Protein AF-A0A1Y4A929-F1 (afdb_monomer)

Secondary structure (DSSP, 8-state):
-PPP-PPP-SSS-EEEE--EEEEEE-TTT--EEETT-SS-SSS---SPPEEEEEE-HHHHHHHHHHHHHHHHHHHTT-SSEEEEEEE-SSS-EEEEEEESS-TTTS---HHHHHHHHSS-HHHHHHHHHHHHHHHHHHHHHHHHHHTPEEEEEEEE-TTS-EEEEE--HHHHHHHTT-

Foldseek 3Di:
DAAFQDDDDDLAFKWWDFQKDKWWADPPPRDTGHNPDQDDPPDPDPDGTHIDIDGPPVLVVVLQVVVVVVQVVVQVPDQFKGWHWDATPVGIIITDIDGNHPVPVDVDQQVNCCVRPVGGPVVVVVSVVVRSVVVNVVVVVSCVVSVIFGWAFQDADPVRGTDIDGDDPVSVVSRVVD

Mean predicted aligned error: 7.07 Å

pLDDT: mean 87.34, std 9.46, range [37.59, 95.94]

Solvent-accessible surface area (backbone atoms only — not comparable to full-atom values): 10385 Å² total; per-residue (Å²): 133,82,66,48,56,67,78,86,50,96,87,44,81,38,33,38,33,76,47,68,43,73,21,22,29,28,83,89,78,63,50,76,42,60,57,84,58,72,58,52,90,89,48,98,56,89,62,70,54,42,85,44,70,47,74,43,61,66,63,46,49,56,53,48,54,56,48,50,57,58,33,55,65,53,38,73,77,46,88,38,47,41,65,47,80,41,75,28,80,76,52,37,41,28,62,38,73,47,69,79,53,51,73,90,81,42,88,71,48,50,67,54,25,38,70,79,67,74,33,49,41,78,54,49,57,52,48,52,57,52,48,48,57,51,47,51,53,50,52,55,49,50,26,68,74,74,64,34,44,49,42,35,61,52,42,79,46,97,86,73,50,41,40,70,41,68,62,41,82,66,46,50,55,45,33,75,75,94

Radius of gyration: 21.56 Å; Cα contacts (8 Å, |Δi|>4): 265; chains: 1; bounding box: 50×38×62 Å

Structure (mmCIF, N/CA/C/O backbone):
data_AF-A0A1Y4A929-F1
#
_entry.id   AF-A0A1Y4A929-F1
#
loop_
_atom_site.group_PDB
_atom_site.id
_atom_site.type_symbol
_atom_site.label_atom_id
_atom_site.label_alt_id
_atom_site.label_comp_id
_atom_site.label_asym_id
_atom_site.label_entity_id
_atom_site.label_seq_id
_atom_site.pdbx_PDB_ins_code
_atom_site.Cartn_x
_atom_site.Cartn_y
_atom_site.Cartn_z
_atom_site.occupancy
_atom_site.B_iso_or_equiv
_atom_site.auth_seq_id
_atom_site.auth_comp_id
_atom_site.auth_asym_id
_atom_site.auth_atom_id
_atom_site.pdbx_PDB_model_num
ATOM 1 N N . MET A 1 1 ? -21.061 -4.509 6.539 1.00 37.59 1 MET A N 1
ATOM 2 C CA . MET A 1 1 ? -19.846 -3.753 6.183 1.00 37.59 1 MET A CA 1
ATOM 3 C C . MET A 1 1 ? -19.435 -4.194 4.788 1.00 37.59 1 MET A C 1
ATOM 5 O O . MET A 1 1 ? -19.159 -5.378 4.622 1.00 37.59 1 MET A O 1
ATOM 9 N N . SER A 1 2 ? -19.533 -3.312 3.786 1.00 43.06 2 SER A N 1
ATOM 10 C CA . SER A 1 2 ? -18.986 -3.586 2.446 1.00 43.06 2 SER A CA 1
ATOM 11 C C . SER A 1 2 ? -17.472 -3.708 2.558 1.00 43.06 2 SER A C 1
ATOM 13 O O . SER A 1 2 ? -16.853 -2.922 3.271 1.00 43.06 2 SER A O 1
ATOM 15 N N . ALA A 1 3 ? -16.890 -4.715 1.912 1.00 47.91 3 ALA A N 1
ATOM 16 C CA . ALA A 1 3 ? -15.451 -4.922 1.948 1.00 47.91 3 ALA A CA 1
ATOM 17 C C . ALA A 1 3 ? -14.742 -3.756 1.229 1.00 47.91 3 ALA A C 1
ATOM 19 O O . ALA A 1 3 ? -15.185 -3.360 0.147 1.00 47.91 3 ALA A O 1
ATOM 20 N N . PRO A 1 4 ? -13.670 -3.186 1.801 1.00 55.81 4 PRO A N 1
ATOM 21 C CA . PRO A 1 4 ? -12.876 -2.179 1.112 1.00 55.81 4 PRO A CA 1
ATOM 22 C C . PRO A 1 4 ? -12.287 -2.781 -0.173 1.00 55.81 4 PRO A C 1
ATOM 24 O O . PRO A 1 4 ? -11.542 -3.760 -0.138 1.00 55.81 4 PRO A O 1
ATOM 27 N N . ASN A 1 5 ? -12.640 -2.203 -1.325 1.00 68.12 5 ASN A N 1
ATOM 28 C CA . ASN A 1 5 ? -12.116 -2.616 -2.629 1.00 68.12 5 ASN A CA 1
ATOM 29 C C . ASN A 1 5 ? -10.725 -1.999 -2.843 1.00 68.12 5 ASN A C 1
ATOM 31 O O . ASN A 1 5 ? -10.571 -1.010 -3.560 1.00 68.12 5 ASN A O 1
ATOM 35 N N . PHE A 1 6 ? -9.715 -2.566 -2.186 1.00 82.81 6 PHE A N 1
ATOM 36 C CA . PHE A 1 6 ? -8.309 -2.259 -2.448 1.00 82.81 6 PHE A CA 1
ATOM 37 C C . PHE A 1 6 ? -7.868 -2.793 -3.818 1.00 82.81 6 PHE A C 1
ATOM 39 O O . PHE A 1 6 ? -8.436 -3.751 -4.354 1.00 82.81 6 PHE A O 1
ATOM 46 N N . ARG A 1 7 ? -6.828 -2.190 -4.397 1.00 84.50 7 ARG A N 1
ATOM 47 C CA . ARG A 1 7 ? -6.276 -2.607 -5.692 1.00 84.50 7 ARG A CA 1
ATOM 48 C C . ARG A 1 7 ? -5.200 -3.665 -5.502 1.00 84.50 7 ARG A C 1
ATOM 50 O O . ARG A 1 7 ? -4.223 -3.454 -4.789 1.00 84.50 7 ARG A O 1
ATOM 57 N N . ILE A 1 8 ? -5.347 -4.797 -6.180 1.00 85.56 8 ILE A N 1
ATOM 58 C CA . ILE A 1 8 ? -4.309 -5.832 -6.205 1.00 85.56 8 ILE A CA 1
ATOM 59 C C . ILE A 1 8 ? -3.215 -5.406 -7.181 1.00 85.56 8 ILE A C 1
ATOM 61 O O . ILE A 1 8 ? -3.502 -4.970 -8.294 1.00 85.56 8 ILE A O 1
ATOM 65 N N . MET A 1 9 ? -1.963 -5.562 -6.763 1.00 89.69 9 MET A N 1
ATOM 66 C CA . MET A 1 9 ? -0.781 -5.254 -7.561 1.00 89.69 9 MET A CA 1
ATOM 67 C C . MET A 1 9 ? -0.055 -6.558 -7.897 1.00 89.69 9 MET A C 1
ATOM 69 O O . MET A 1 9 ? 0.099 -7.419 -7.036 1.00 89.69 9 MET A O 1
ATOM 73 N N . ARG A 1 10 ? 0.375 -6.725 -9.154 1.00 84.69 10 ARG A N 1
ATOM 74 C CA . ARG A 1 10 ? 0.975 -7.982 -9.644 1.00 84.69 10 ARG A CA 1
ATOM 75 C C . ARG A 1 10 ? 2.276 -8.335 -8.918 1.00 84.69 10 ARG A C 1
ATOM 77 O O . ARG A 1 10 ? 2.451 -9.470 -8.490 1.00 84.69 10 ARG A O 1
ATOM 84 N N . ASP A 1 11 ? 3.167 -7.355 -8.793 1.00 90.06 11 ASP A N 1
ATOM 85 C CA . ASP A 1 11 ? 4.555 -7.551 -8.351 1.00 90.06 11 ASP A CA 1
ATOM 86 C C . ASP A 1 11 ? 4.805 -7.063 -6.906 1.00 90.06 11 ASP A C 1
ATOM 88 O O . ASP A 1 11 ? 5.926 -7.163 -6.390 1.00 90.06 11 ASP A O 1
ATOM 92 N N . PHE A 1 12 ? 3.757 -6.553 -6.243 1.00 93.94 12 PHE A N 1
ATOM 93 C CA . PHE A 1 12 ? 3.839 -5.862 -4.955 1.00 93.94 12 PHE A CA 1
ATOM 94 C C . PHE A 1 12 ? 2.802 -6.389 -3.951 1.00 93.94 12 PHE A C 1
ATOM 96 O O . PHE A 1 12 ? 1.650 -6.622 -4.322 1.00 93.94 12 PHE A O 1
ATOM 103 N N . PRO A 1 13 ? 3.175 -6.559 -2.670 1.00 92.50 13 PRO A N 1
ATOM 104 C CA . PRO A 1 13 ? 2.239 -6.909 -1.610 1.00 92.50 13 PRO A CA 1
ATOM 105 C C . PRO A 1 13 ? 1.243 -5.772 -1.374 1.00 92.50 13 PRO A C 1
ATOM 107 O O . PRO A 1 13 ? 1.576 -4.591 -1.488 1.00 92.50 13 PRO A O 1
ATOM 110 N N . LEU A 1 14 ? 0.021 -6.139 -1.000 1.00 92.56 14 LEU A N 1
ATOM 111 C CA . LEU A 1 14 ? -1.024 -5.187 -0.657 1.00 92.56 14 LEU A CA 1
ATOM 112 C C . LEU A 1 14 ? -0.904 -4.841 0.827 1.00 92.56 14 LEU A C 1
ATOM 114 O O . LEU A 1 14 ? -1.090 -5.709 1.677 1.00 92.56 14 LEU A O 1
ATOM 118 N N . PHE A 1 15 ? -0.608 -3.580 1.125 1.00 94.31 15 PHE A N 1
ATOM 119 C CA . PHE A 1 15 ? -0.612 -3.046 2.483 1.00 94.31 15 PHE A CA 1
ATOM 120 C C . PHE A 1 15 ? -1.711 -2.003 2.624 1.00 94.31 15 PHE A C 1
ATOM 122 O O . PHE A 1 15 ? -1.753 -1.056 1.835 1.00 94.31 15 PHE A O 1
ATOM 129 N N . ALA A 1 16 ? -2.564 -2.155 3.632 1.00 92.00 16 ALA A N 1
ATOM 130 C CA . ALA A 1 16 ? -3.617 -1.196 3.937 1.00 92.00 16 ALA A CA 1
ATOM 131 C C . ALA A 1 16 ? -3.734 -0.950 5.445 1.00 92.00 16 ALA A C 1
ATOM 133 O O . ALA A 1 16 ? -3.428 -1.830 6.247 1.00 92.00 16 ALA A O 1
ATOM 134 N N . LYS A 1 17 ? -4.170 0.252 5.822 1.00 90.69 17 LYS A N 1
ATOM 135 C CA . LYS A 1 17 ? -4.474 0.631 7.205 1.00 90.69 17 LYS A CA 1
ATOM 136 C C . LYS A 1 17 ? -5.889 1.192 7.275 1.00 90.69 17 LYS A C 1
ATOM 138 O O . LYS A 1 17 ? -6.260 2.029 6.453 1.00 90.69 17 LYS A O 1
ATOM 143 N N . GLU A 1 18 ? -6.664 0.744 8.255 1.00 88.62 18 GLU A N 1
ATOM 144 C CA . GLU A 1 18 ? -7.938 1.365 8.619 1.00 88.62 18 GLU A CA 1
ATOM 145 C C . GLU A 1 18 ? -7.722 2.362 9.764 1.00 88.62 18 GLU A C 1
ATOM 147 O O . GLU A 1 18 ? -6.877 2.145 10.630 1.00 88.62 18 GLU A O 1
ATOM 152 N N . PHE A 1 19 ? -8.486 3.454 9.756 1.00 86.75 19 PHE A N 1
ATOM 153 C CA . PHE A 1 19 ? -8.431 4.522 10.765 1.00 86.75 19 PHE A CA 1
ATOM 154 C C . PHE A 1 19 ? -9.752 4.605 11.543 1.00 86.75 19 PHE A C 1
ATOM 156 O O . PHE A 1 19 ? -10.222 5.681 11.894 1.00 86.75 19 PHE A O 1
ATOM 163 N N . TYR A 1 20 ? -10.407 3.460 11.747 1.00 86.31 20 TYR A N 1
ATOM 164 C CA . TYR A 1 20 ? -11.566 3.388 12.628 1.00 86.31 20 TYR A CA 1
ATOM 165 C C . TYR A 1 20 ? -11.109 3.202 14.065 1.00 86.31 20 TYR A C 1
ATOM 167 O O . TYR A 1 20 ? -10.332 2.293 14.360 1.00 86.31 20 TYR A O 1
ATOM 175 N N . VAL A 1 21 ? -11.641 4.037 14.949 1.00 86.25 21 VAL A N 1
ATOM 176 C CA . VAL A 1 21 ? -11.369 3.982 16.382 1.00 86.25 21 VAL A CA 1
ATOM 177 C C . VAL A 1 21 ? -12.637 3.534 17.101 1.00 86.25 21 VAL A C 1
ATOM 179 O O . VAL A 1 21 ? -13.750 3.946 16.754 1.00 86.25 21 VAL A O 1
ATOM 182 N N . GLU A 1 22 ? -12.469 2.638 18.073 1.00 89.56 22 GLU A N 1
ATOM 183 C CA . GLU A 1 22 ? -13.545 2.239 18.977 1.00 89.56 22 GLU A CA 1
ATOM 184 C C . GLU A 1 22 ? -13.948 3.435 19.837 1.00 89.56 22 GLU A C 1
ATOM 186 O O . GLU A 1 22 ? -13.108 4.100 20.443 1.00 89.56 22 GLU A O 1
ATOM 191 N N . ALA A 1 23 ? -15.246 3.694 19.902 1.00 90.19 23 ALA A N 1
ATOM 192 C CA . ALA A 1 23 ? -15.797 4.834 20.603 1.00 90.19 23 ALA A CA 1
ATOM 193 C C . ALA A 1 23 ? -17.156 4.491 21.195 1.00 90.19 23 ALA A C 1
ATOM 195 O O . ALA A 1 23 ? -17.687 3.391 21.038 1.00 90.19 23 ALA A O 1
ATOM 196 N N . LYS A 1 24 ? -17.726 5.462 21.890 1.00 90.75 24 LYS A N 1
ATOM 197 C CA . LYS A 1 24 ? -19.054 5.366 22.465 1.00 90.75 24 LYS A CA 1
ATOM 198 C C . LYS A 1 24 ? -19.890 6.565 22.075 1.00 90.75 24 LYS A C 1
ATOM 200 O O . LYS A 1 24 ? -19.423 7.700 22.122 1.00 90.75 24 LYS A O 1
ATOM 205 N N . GLN A 1 25 ? -21.139 6.322 21.707 1.00 91.06 25 GLN A N 1
ATOM 206 C CA . GLN A 1 25 ? -22.096 7.352 21.342 1.00 91.06 25 GLN A CA 1
ATOM 207 C C . GLN A 1 25 ? -23.152 7.507 22.432 1.00 91.06 25 GLN A C 1
ATOM 209 O O . GLN A 1 25 ? -23.740 6.537 22.906 1.00 91.06 25 GLN A O 1
ATOM 214 N N . CYS A 1 26 ? -23.429 8.748 22.825 1.00 91.56 26 CYS A N 1
ATOM 215 C CA . CYS A 1 26 ? -24.545 9.024 23.717 1.00 91.56 26 CYS A CA 1
ATOM 216 C C . CYS A 1 26 ? -25.877 8.957 22.948 1.00 91.56 26 CYS A C 1
ATOM 218 O O . CYS A 1 26 ? -26.056 9.746 22.017 1.00 91.56 26 CYS A O 1
ATOM 220 N N . PRO A 1 27 ? -26.845 8.122 23.364 1.00 90.12 27 PRO A N 1
ATOM 221 C CA . PRO A 1 27 ? -28.138 8.021 22.682 1.00 90.12 27 PRO A CA 1
ATOM 222 C C . PRO A 1 27 ? -28.986 9.299 22.802 1.00 90.12 27 PRO A C 1
ATOM 224 O O . PRO A 1 27 ? -29.760 9.624 21.903 1.00 90.12 27 PRO A O 1
ATOM 227 N N . ALA A 1 28 ? -28.819 10.067 23.884 1.00 90.19 28 ALA A N 1
ATOM 228 C CA . ALA A 1 28 ? -29.626 11.258 24.143 1.00 90.19 28 ALA A CA 1
ATOM 229 C C . ALA A 1 28 ? -29.175 12.501 23.359 1.00 90.19 28 ALA A C 1
ATOM 231 O O . ALA A 1 28 ? -30.012 13.252 22.859 1.00 90.19 28 ALA A O 1
ATOM 232 N N . CYS A 1 29 ? -27.864 12.754 23.275 1.00 90.88 29 CYS A N 1
ATOM 233 C CA . CYS A 1 29 ? -27.323 13.955 22.626 1.00 90.88 29 CYS A CA 1
ATOM 234 C C . CYS A 1 29 ? -26.508 13.669 21.357 1.00 90.88 29 CYS A C 1
ATOM 236 O O . CYS A 1 29 ? -26.127 14.606 20.661 1.00 90.88 29 CYS A O 1
ATOM 238 N N . GLY A 1 30 ? -26.235 12.398 21.050 1.00 87.69 30 GLY A N 1
ATOM 239 C CA . GLY A 1 30 ? -25.480 11.973 19.873 1.00 87.69 30 GLY A CA 1
ATOM 240 C C . GLY A 1 30 ? -23.965 12.178 19.960 1.00 87.69 30 GLY A C 1
ATOM 241 O O . GLY A 1 30 ? -23.280 11.878 18.985 1.00 87.69 30 GLY A O 1
ATOM 242 N N . ALA A 1 31 ? -23.436 12.677 21.085 1.00 88.75 31 ALA A N 1
ATOM 243 C CA . ALA A 1 31 ? -22.008 12.947 21.250 1.00 88.75 31 ALA A CA 1
ATOM 244 C C . ALA A 1 31 ? -21.174 11.657 21.207 1.00 88.75 31 ALA A C 1
ATOM 246 O O . ALA A 1 31 ? -21.485 10.705 21.925 1.00 88.75 31 ALA A O 1
ATOM 247 N N . ILE A 1 32 ? -20.112 11.667 20.396 1.00 88.06 32 ILE A N 1
ATOM 248 C CA . ILE A 1 32 ? -19.110 10.598 20.300 1.00 88.06 32 ILE A CA 1
ATOM 249 C C . ILE A 1 32 ? -18.008 10.877 21.322 1.00 88.06 32 ILE A C 1
ATOM 251 O O . ILE A 1 32 ? -17.567 12.017 21.467 1.00 88.06 32 ILE A O 1
ATOM 255 N N . GLN A 1 33 ? -17.625 9.848 22.068 1.00 88.75 33 GLN A N 1
ATOM 256 C CA . GLN A 1 33 ? -16.711 9.915 23.204 1.00 88.75 33 GLN A CA 1
ATOM 257 C C . GLN A 1 33 ? -15.785 8.704 23.203 1.00 88.75 33 GLN A C 1
ATOM 259 O O . GLN A 1 33 ? -16.059 7.705 22.533 1.00 88.75 33 GLN A O 1
ATOM 264 N N . ASP A 1 34 ? -14.720 8.781 23.995 1.00 85.06 34 ASP A N 1
ATOM 265 C CA . ASP A 1 34 ? -13.783 7.680 24.175 1.00 85.06 34 ASP A CA 1
ATOM 266 C C . ASP A 1 34 ? -14.496 6.396 24.624 1.00 85.06 34 ASP A C 1
ATOM 268 O O . ASP A 1 34 ? -15.408 6.414 25.457 1.00 85.06 34 ASP A O 1
ATOM 272 N N . ALA A 1 35 ? -14.050 5.248 24.108 1.00 86.25 35 ALA A N 1
ATOM 273 C CA . ALA A 1 35 ? -14.626 3.943 24.446 1.00 86.25 35 ALA A CA 1
ATOM 274 C C . ALA A 1 35 ? -14.544 3.612 25.951 1.00 86.25 35 ALA A C 1
ATOM 276 O O . ALA A 1 35 ? -15.309 2.788 26.466 1.00 86.25 35 ALA A O 1
ATOM 277 N N . GLN A 1 36 ? -13.631 4.256 26.683 1.00 86.00 36 GLN A N 1
ATOM 278 C CA . GLN A 1 36 ? -13.479 4.083 28.127 1.00 86.00 36 GLN A CA 1
ATOM 279 C C . GLN A 1 36 ? -14.534 4.848 28.937 1.00 86.00 36 GLN A C 1
ATOM 281 O O . GLN A 1 36 ? -14.689 4.566 30.126 1.00 86.00 36 GLN A O 1
ATOM 286 N N . ASN A 1 37 ? -15.289 5.762 28.323 1.00 84.44 37 ASN A N 1
ATOM 287 C CA . ASN A 1 37 ? -16.316 6.510 29.033 1.00 84.44 37 ASN A CA 1
ATOM 288 C C . ASN A 1 37 ? -17.495 5.599 29.402 1.00 84.44 37 ASN A C 1
ATOM 290 O O . ASN A 1 37 ? -17.976 4.782 28.613 1.00 84.44 37 ASN A O 1
ATOM 294 N N . GLU A 1 38 ? -17.963 5.721 30.642 1.00 84.06 38 GLU A N 1
ATOM 295 C CA . GLU A 1 38 ? -19.144 4.999 31.141 1.00 84.06 38 GLU A CA 1
ATOM 296 C C . GLU A 1 38 ? -20.406 5.868 31.099 1.00 84.06 38 GLU A C 1
ATOM 298 O O . GLU A 1 38 ? -21.521 5.353 31.129 1.00 84.06 38 GLU A O 1
ATOM 303 N N . ARG A 1 39 ? -20.239 7.194 31.050 1.00 84.44 39 ARG A N 1
ATOM 304 C CA . ARG A 1 39 ? -21.323 8.181 31.071 1.00 84.44 39 ARG A CA 1
ATOM 305 C C . ARG A 1 39 ? -21.027 9.316 30.112 1.00 84.44 39 ARG A C 1
ATOM 307 O O . ARG A 1 39 ? -19.869 9.603 29.831 1.00 84.44 39 ARG A O 1
ATOM 314 N N . CYS A 1 40 ? -22.083 9.973 29.648 1.00 87.69 40 CYS A N 1
ATOM 315 C CA . CYS A 1 40 ? -21.944 11.104 28.749 1.00 87.69 40 CYS A CA 1
ATOM 316 C C . CYS A 1 40 ? -21.347 12.323 29.466 1.00 87.69 40 CYS A C 1
ATOM 318 O O . CYS A 1 40 ? -21.919 12.807 30.437 1.00 87.69 40 CYS A O 1
ATOM 320 N N . GLU A 1 41 ? -20.242 12.862 28.950 1.00 88.38 41 GLU A N 1
ATOM 321 C CA . GLU A 1 41 ? -19.620 14.085 29.485 1.00 88.38 41 GLU A CA 1
ATOM 322 C C . GLU A 1 41 ? -20.338 15.382 29.072 1.00 88.38 41 GLU A C 1
ATOM 324 O O . GLU A 1 41 ? -20.146 16.431 29.685 1.00 88.38 41 GLU A O 1
ATOM 329 N N . PHE A 1 42 ? -21.177 15.326 28.034 1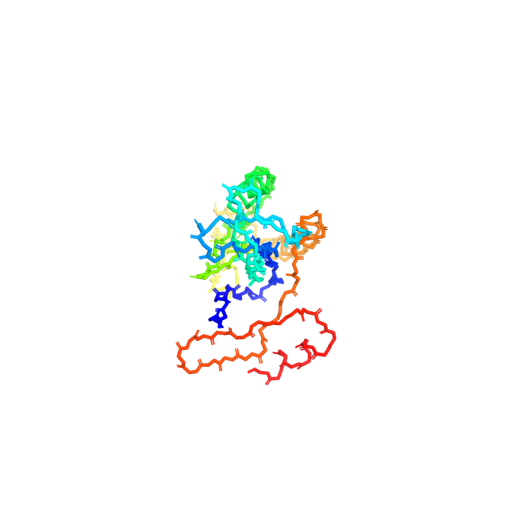.00 88.25 42 PHE A N 1
ATOM 330 C CA . PHE A 1 42 ? -21.812 16.505 27.433 1.00 88.25 42 PHE A CA 1
ATOM 331 C C . PHE A 1 42 ? -23.257 16.731 27.883 1.00 88.25 42 PHE A C 1
ATOM 333 O O . PHE A 1 42 ? -23.803 17.816 27.678 1.00 88.25 42 PHE A O 1
ATOM 340 N N . CYS A 1 43 ? -23.902 15.720 28.465 1.00 88.81 43 CYS A N 1
ATOM 341 C CA . CYS A 1 43 ? -25.256 15.846 28.989 1.00 88.81 43 CYS A CA 1
ATOM 342 C C . CYS A 1 43 ? -25.445 14.993 30.241 1.00 88.81 43 CYS A C 1
ATOM 344 O O . CYS A 1 43 ? -24.901 13.897 30.331 1.00 88.81 43 CYS A O 1
ATOM 346 N N . ASP A 1 44 ? -26.310 15.445 31.148 1.00 79.88 44 ASP A N 1
ATOM 347 C CA . ASP A 1 44 ? -26.631 14.768 32.416 1.00 79.88 44 ASP A CA 1
ATOM 348 C C . ASP A 1 44 ? -27.535 13.524 32.250 1.00 79.88 44 ASP A C 1
ATOM 350 O O . ASP A 1 44 ? -28.308 13.159 33.139 1.00 79.88 44 ASP A O 1
ATOM 354 N N . THR A 1 45 ? -27.479 12.870 31.091 1.00 80.00 45 THR A N 1
ATOM 355 C CA . THR A 1 45 ? -28.217 11.635 30.829 1.00 80.00 45 THR A CA 1
ATOM 356 C C . THR A 1 45 ? -27.598 10.476 31.613 1.00 80.00 45 THR A C 1
ATOM 358 O O . THR A 1 45 ? -26.387 10.275 31.604 1.00 80.00 45 THR A O 1
ATOM 361 N N . ASN A 1 46 ? -28.453 9.681 32.265 1.00 77.88 46 ASN A N 1
ATOM 362 C CA . ASN A 1 46 ? -28.075 8.450 32.976 1.00 77.88 46 ASN A CA 1
ATOM 363 C C . ASN A 1 46 ? -28.192 7.183 32.109 1.00 77.88 46 ASN A C 1
ATOM 365 O O . ASN A 1 46 ? -28.055 6.078 32.628 1.00 77.88 46 ASN A O 1
ATOM 369 N N . GLU A 1 47 ? -28.508 7.329 30.824 1.00 82.44 47 GLU A N 1
ATOM 370 C CA . GLU A 1 47 ? -28.512 6.217 29.874 1.00 82.44 47 GLU A CA 1
ATOM 371 C C . GLU A 1 47 ? -27.077 5.763 29.595 1.00 82.44 47 GLU A C 1
ATOM 373 O O . GLU A 1 47 ? -26.150 6.577 29.546 1.00 82.44 47 GLU A O 1
ATOM 378 N N . GLU A 1 48 ? -26.909 4.452 29.437 1.00 84.31 48 GLU A N 1
ATOM 379 C CA . GLU A 1 48 ? -25.628 3.856 29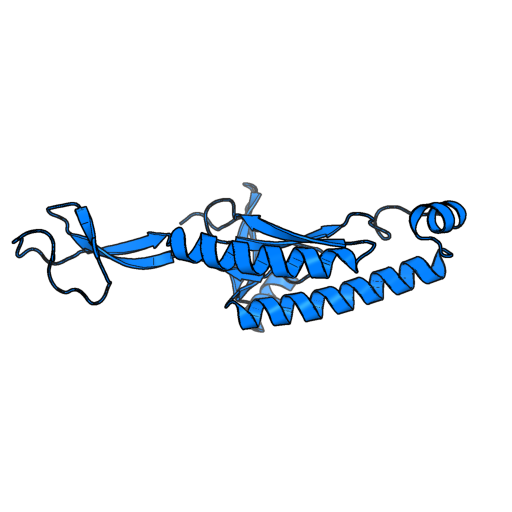.071 1.00 84.31 48 GLU A CA 1
ATOM 380 C C . GLU A 1 48 ? -25.241 4.286 27.652 1.00 84.31 48 GLU A C 1
ATOM 382 O O . GLU A 1 48 ? -26.094 4.447 26.776 1.00 84.31 48 GLU A O 1
ATOM 387 N N . LEU A 1 49 ? -23.945 4.511 27.440 1.00 88.62 49 LEU A N 1
ATOM 388 C CA . LEU A 1 49 ? -23.425 4.849 26.122 1.00 88.62 49 LEU A CA 1
ATOM 389 C C . LEU A 1 49 ? -23.452 3.619 25.208 1.00 88.62 49 LEU A C 1
ATOM 391 O O . LEU A 1 49 ? -23.162 2.507 25.646 1.00 88.62 49 LEU A O 1
ATOM 395 N N . GLU A 1 50 ? -23.755 3.835 23.933 1.00 89.38 50 GLU A N 1
ATOM 396 C CA . GLU A 1 50 ? -23.773 2.786 22.917 1.00 89.38 50 GLU A CA 1
ATOM 397 C C . GLU A 1 50 ? -22.384 2.632 22.295 1.00 89.38 50 GLU A C 1
ATOM 399 O O . GLU A 1 50 ? -21.771 3.624 21.902 1.00 89.38 50 GLU A O 1
ATOM 404 N N . ASP A 1 51 ? -21.885 1.400 22.178 1.00 90.25 51 ASP A N 1
ATOM 405 C CA . ASP A 1 51 ? -20.619 1.141 21.491 1.00 90.25 51 ASP A CA 1
ATOM 406 C C . ASP A 1 51 ? -20.748 1.482 20.001 1.00 90.25 51 ASP A C 1
ATOM 408 O O . ASP A 1 51 ? -21.667 1.036 19.306 1.00 90.25 51 ASP A O 1
ATOM 412 N N . CYS A 1 52 ? -19.801 2.261 19.491 1.00 87.50 52 CYS A N 1
ATOM 413 C CA . CYS A 1 52 ? -19.731 2.635 18.090 1.00 87.50 52 CYS A CA 1
ATOM 414 C C . CYS A 1 52 ? -18.279 2.655 17.598 1.00 87.50 52 CYS A C 1
ATOM 416 O O . CYS A 1 52 ? -17.324 2.425 18.340 1.00 87.50 52 CYS A O 1
ATOM 418 N N . CYS A 1 53 ? -18.105 2.917 16.310 1.00 83.56 53 CYS A N 1
ATOM 419 C CA . CYS A 1 53 ? -16.812 3.265 15.747 1.00 83.56 53 CYS A CA 1
ATOM 420 C C . CYS A 1 53 ? -16.965 4.528 14.906 1.00 83.56 53 CYS A C 1
ATOM 422 O O . CYS A 1 53 ? -17.993 4.732 14.253 1.00 83.56 53 CYS A O 1
ATOM 424 N N . TYR A 1 54 ? -15.943 5.375 14.918 1.00 83.62 54 TYR A N 1
ATOM 425 C CA . TYR A 1 54 ? -15.866 6.529 14.028 1.00 83.62 54 TYR A CA 1
ATOM 426 C C . TYR A 1 54 ? -14.541 6.514 13.275 1.00 83.62 54 TYR A C 1
ATOM 428 O O . TYR A 1 54 ? -13.580 5.865 13.687 1.00 83.62 54 TYR A O 1
ATOM 436 N N . PHE A 1 55 ? -14.534 7.166 12.119 1.00 84.31 55 PHE A N 1
ATOM 437 C CA . PHE A 1 55 ? -13.333 7.338 11.316 1.00 84.31 55 PHE A CA 1
ATOM 438 C C . PHE A 1 55 ? -12.554 8.533 11.859 1.00 84.31 55 PHE A C 1
ATOM 440 O O . PHE A 1 55 ? -13.092 9.640 11.859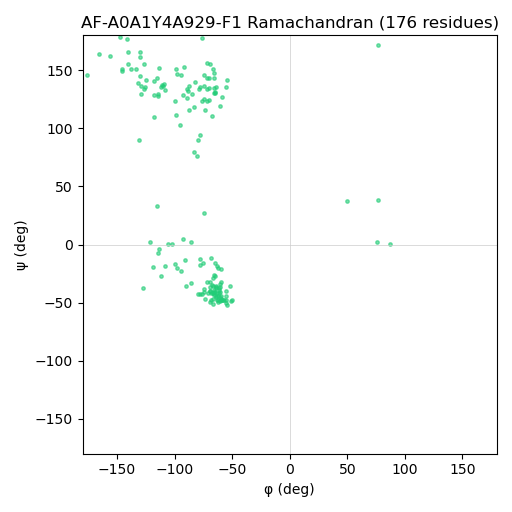 1.00 84.31 55 PHE A O 1
ATOM 447 N N . ASP A 1 56 ? -11.329 8.301 12.323 1.00 86.69 56 ASP A N 1
ATOM 448 C CA . ASP A 1 56 ? -10.427 9.357 12.774 1.00 86.69 56 ASP A CA 1
ATOM 449 C C . ASP A 1 56 ? -9.781 10.022 11.553 1.00 86.69 56 ASP A C 1
ATOM 451 O O . ASP A 1 56 ? -8.763 9.573 11.016 1.00 86.69 56 ASP A O 1
ATOM 455 N N . ASP A 1 57 ? -10.450 11.061 11.056 1.00 84.25 57 ASP A N 1
ATOM 456 C CA . ASP A 1 57 ? -10.013 11.850 9.912 1.00 84.25 57 ASP A CA 1
ATOM 457 C C . ASP A 1 57 ? -8.733 12.631 10.214 1.00 84.25 57 ASP A C 1
ATOM 459 O O . ASP A 1 57 ? -7.861 12.711 9.350 1.00 84.25 57 ASP A O 1
ATOM 463 N N . VAL A 1 58 ? -8.580 13.116 11.448 1.00 86.31 58 VAL A N 1
ATOM 464 C CA . VAL A 1 58 ? -7.393 13.854 11.895 1.00 86.31 58 VAL A CA 1
ATOM 465 C C . VAL A 1 58 ? -6.156 12.951 11.916 1.00 86.31 58 VAL A C 1
ATOM 467 O O . VAL A 1 58 ? -5.149 13.293 11.295 1.00 86.31 58 VAL A O 1
ATOM 470 N N . GLU A 1 59 ? -6.218 11.773 12.555 1.00 86.75 59 GLU A N 1
ATOM 471 C CA . GLU A 1 59 ? -5.096 10.817 12.537 1.00 86.75 59 GLU A CA 1
ATOM 472 C C . GLU A 1 59 ? -4.789 10.372 11.100 1.00 86.75 59 GLU A C 1
ATOM 474 O O . GLU A 1 59 ? -3.622 10.249 10.709 1.00 86.75 59 GLU A O 1
ATOM 479 N N . CYS A 1 60 ? -5.831 10.136 10.296 1.00 87.50 60 CYS A N 1
ATOM 480 C CA . CYS A 1 60 ? -5.666 9.740 8.906 1.00 87.50 60 CYS A CA 1
ATOM 481 C C . CYS A 1 60 ? -4.907 10.800 8.097 1.00 87.50 60 CYS A C 1
ATOM 483 O O . CYS A 1 60 ? -3.970 10.443 7.378 1.00 87.50 60 CYS A O 1
ATOM 485 N N . GLU A 1 61 ? -5.288 12.075 8.193 1.00 87.50 61 GLU A N 1
ATOM 486 C CA . GLU A 1 61 ? -4.623 13.174 7.484 1.00 87.50 61 GLU A CA 1
ATOM 487 C C . GLU A 1 61 ? -3.163 13.326 7.924 1.00 87.50 61 GLU A C 1
ATOM 489 O O . GLU A 1 61 ? -2.270 13.282 7.071 1.00 87.50 61 GLU A O 1
ATOM 494 N N . ASP A 1 62 ? -2.902 13.375 9.233 1.00 89.56 62 ASP A N 1
ATOM 495 C CA . ASP A 1 62 ? -1.551 13.527 9.787 1.00 89.56 62 ASP A CA 1
ATOM 496 C C . ASP A 1 62 ? -0.610 12.404 9.320 1.00 89.56 62 ASP A C 1
ATOM 498 O O . ASP A 1 62 ? 0.510 12.646 8.853 1.00 89.56 62 ASP A O 1
ATOM 502 N N . VAL A 1 63 ? -1.061 11.148 9.408 1.00 89.31 63 VAL A N 1
ATOM 503 C CA . VAL A 1 63 ? -0.267 9.990 8.973 1.00 89.31 63 VAL A CA 1
ATOM 504 C C . VAL A 1 63 ? -0.065 10.004 7.458 1.00 89.31 63 VAL A C 1
ATOM 506 O O . VAL A 1 63 ? 1.043 9.726 6.986 1.00 89.31 63 VAL A O 1
ATOM 509 N N . CYS A 1 64 ? -1.103 10.331 6.685 1.00 90.38 64 CYS A N 1
ATOM 510 C CA . CYS A 1 64 ? -1.009 10.377 5.229 1.00 90.38 64 CYS A CA 1
ATOM 511 C C . CYS A 1 64 ? -0.025 11.441 4.749 1.00 90.38 64 CYS A C 1
ATOM 513 O O . CYS A 1 64 ? 0.745 11.165 3.831 1.00 90.38 64 CYS A O 1
ATOM 515 N N . ASP A 1 65 ?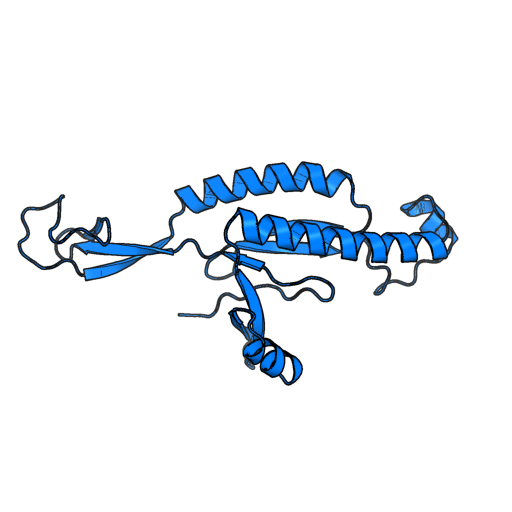 -0.016 12.624 5.354 1.00 91.88 65 ASP A N 1
ATOM 516 C CA . ASP A 1 65 ? 0.860 13.717 4.934 1.00 91.88 65 ASP A CA 1
ATOM 517 C C . ASP A 1 65 ? 2.330 13.424 5.237 1.00 91.88 65 ASP A C 1
ATOM 519 O O . ASP A 1 65 ? 3.197 13.639 4.383 1.00 91.88 65 ASP A O 1
ATOM 523 N N . ILE A 1 66 ? 2.616 12.824 6.397 1.00 92.81 66 ILE A N 1
ATOM 524 C CA . ILE A 1 66 ? 3.967 12.357 6.731 1.00 92.81 66 ILE A CA 1
ATOM 525 C C . ILE A 1 66 ? 4.443 11.321 5.707 1.00 92.81 66 ILE A C 1
ATOM 527 O O . ILE A 1 66 ? 5.561 11.419 5.195 1.00 92.81 66 ILE A O 1
ATOM 531 N N . ILE A 1 67 ? 3.605 10.328 5.394 1.00 93.31 67 ILE A N 1
ATOM 532 C CA . ILE A 1 67 ? 3.972 9.273 4.445 1.00 93.31 67 ILE A CA 1
ATOM 533 C C . ILE A 1 67 ? 4.142 9.849 3.037 1.00 93.31 67 ILE A C 1
ATOM 535 O O . ILE A 1 67 ? 5.121 9.512 2.380 1.00 93.31 67 ILE A O 1
ATOM 539 N N . ARG A 1 68 ? 3.246 10.730 2.572 1.00 93.50 68 ARG A N 1
ATOM 540 C CA . ARG A 1 68 ? 3.355 11.383 1.253 1.00 93.50 68 ARG A CA 1
ATOM 541 C C . ARG A 1 68 ? 4.693 12.096 1.094 1.00 93.50 68 ARG A C 1
ATOM 543 O O . ARG A 1 68 ? 5.352 11.892 0.081 1.00 93.50 68 ARG A O 1
ATOM 550 N N . SER A 1 69 ? 5.132 12.835 2.114 1.00 92.62 69 SER A N 1
ATOM 551 C CA . SER A 1 69 ? 6.441 13.491 2.085 1.00 92.62 69 SER A CA 1
ATOM 552 C C . SER A 1 69 ? 7.600 12.491 1.969 1.00 92.62 69 SER A C 1
ATOM 554 O O . SER A 1 69 ? 8.530 12.743 1.211 1.00 92.62 69 SER A O 1
ATOM 556 N N . GLU A 1 70 ? 7.565 11.357 2.685 1.00 93.44 70 GLU A N 1
ATOM 557 C CA . GLU A 1 70 ? 8.604 10.314 2.559 1.00 93.44 70 GLU A CA 1
ATOM 558 C C . GLU A 1 70 ? 8.557 9.637 1.175 1.00 93.44 70 GLU A C 1
ATOM 560 O O . GLU A 1 70 ? 9.596 9.277 0.618 1.00 93.44 70 GLU A O 1
ATOM 565 N N . LEU A 1 71 ? 7.361 9.470 0.600 1.00 93.50 71 LEU A N 1
ATOM 566 C CA . LEU A 1 71 ? 7.182 8.894 -0.732 1.00 93.50 71 LEU A CA 1
ATOM 567 C C . LEU A 1 71 ? 7.683 9.816 -1.846 1.00 93.50 71 LEU A C 1
ATOM 569 O O . LEU A 1 71 ? 8.246 9.305 -2.810 1.00 93.50 71 LEU A O 1
ATOM 573 N N . ASP A 1 72 ? 7.527 11.135 -1.728 1.00 91.75 72 ASP A N 1
ATOM 574 C CA . ASP A 1 72 ? 8.034 12.091 -2.721 1.00 91.75 72 ASP A CA 1
ATOM 575 C C . ASP A 1 72 ? 9.559 11.991 -2.871 1.00 91.75 72 ASP A C 1
ATOM 577 O O . ASP A 1 72 ? 10.071 11.884 -3.991 1.00 91.75 72 ASP A O 1
ATOM 581 N N . ASP A 1 73 ? 10.280 11.914 -1.749 1.00 90.75 73 ASP A N 1
ATOM 582 C CA . ASP A 1 73 ? 11.731 11.711 -1.752 1.00 90.75 73 ASP A CA 1
ATOM 583 C C . ASP A 1 73 ? 12.104 10.361 -2.387 1.00 90.75 73 ASP A C 1
ATOM 585 O O . ASP A 1 73 ? 13.003 10.289 -3.227 1.00 90.75 73 ASP A O 1
ATOM 589 N N . LEU A 1 74 ? 11.391 9.282 -2.036 1.00 89.94 74 LEU A N 1
ATOM 590 C CA . LEU A 1 74 ? 11.655 7.938 -2.564 1.00 89.94 74 LEU A CA 1
ATOM 591 C C . LEU A 1 74 ? 11.373 7.820 -4.065 1.00 89.94 74 LEU A C 1
ATOM 593 O O . LEU A 1 74 ? 12.148 7.192 -4.786 1.00 89.94 74 LEU A O 1
ATOM 597 N N . ASN A 1 75 ? 10.277 8.411 -4.537 1.00 93.56 75 ASN A N 1
ATOM 598 C CA . ASN A 1 75 ? 9.858 8.335 -5.934 1.00 93.56 75 ASN A CA 1
ATOM 599 C C . ASN A 1 75 ? 10.837 9.041 -6.871 1.00 93.56 75 ASN A C 1
ATOM 601 O O . ASN A 1 75 ? 10.961 8.640 -8.023 1.00 93.56 75 ASN A O 1
ATOM 605 N N . SER A 1 76 ? 11.587 10.030 -6.377 1.00 89.38 76 SER A N 1
ATOM 606 C CA . SER A 1 76 ? 12.644 10.680 -7.159 1.00 89.38 76 SER A CA 1
ATOM 607 C C . SER A 1 76 ? 13.785 9.730 -7.567 1.00 89.38 76 SER A C 1
ATOM 609 O O . SER A 1 76 ? 14.512 10.009 -8.521 1.00 89.38 76 SER A O 1
ATOM 611 N N . GLU A 1 77 ? 13.946 8.596 -6.871 1.00 89.56 77 GLU A N 1
ATOM 612 C CA . GLU A 1 77 ? 14.982 7.595 -7.153 1.00 89.56 77 GLU A CA 1
ATOM 613 C C . GLU A 1 77 ? 14.533 6.497 -8.133 1.00 89.56 77 GLU A C 1
ATOM 615 O O . GLU A 1 77 ? 15.371 5.710 -8.595 1.00 89.56 77 GLU A O 1
ATOM 620 N N . TYR A 1 78 ? 13.231 6.389 -8.407 1.00 92.31 78 TYR A N 1
ATOM 621 C CA . TYR A 1 78 ? 12.650 5.315 -9.211 1.00 92.31 78 TYR A CA 1
ATOM 622 C C . TYR A 1 78 ? 12.422 5.748 -10.654 1.00 92.31 78 TYR A C 1
ATOM 624 O O . TYR A 1 78 ? 12.177 6.912 -10.950 1.00 92.31 78 TYR A O 1
ATOM 632 N N . MET A 1 79 ? 12.572 4.790 -11.567 1.00 91.31 79 MET A N 1
ATOM 633 C CA . MET A 1 79 ? 12.506 5.034 -13.008 1.00 91.31 79 MET A CA 1
ATOM 634 C C . MET A 1 79 ? 11.276 4.398 -13.654 1.00 91.31 79 MET A C 1
ATOM 636 O O . MET A 1 79 ? 10.844 4.858 -14.705 1.00 91.31 79 MET A O 1
ATOM 640 N N . PHE A 1 80 ? 10.747 3.316 -13.080 1.00 94.25 80 PHE A N 1
ATOM 641 C CA . PHE A 1 80 ? 9.683 2.529 -13.709 1.00 94.25 80 PHE A CA 1
ATOM 642 C C . PHE A 1 80 ? 8.392 2.498 -12.894 1.00 94.25 80 PHE A C 1
ATOM 644 O O . PHE A 1 80 ? 7.335 2.173 -13.436 1.00 94.25 80 PHE A O 1
ATOM 651 N N . HIS A 1 81 ? 8.480 2.807 -11.603 1.00 95.81 81 HIS A N 1
ATOM 652 C CA . HIS A 1 81 ? 7.374 2.728 -10.666 1.00 95.81 81 HIS A CA 1
ATOM 653 C C . HIS A 1 81 ? 7.288 3.982 -9.811 1.00 95.81 81 HIS A C 1
ATOM 655 O O . HIS A 1 81 ? 8.302 4.574 -9.444 1.00 95.81 81 HIS A O 1
ATOM 661 N N . LYS A 1 82 ? 6.069 4.291 -9.387 1.00 95.25 82 LYS A N 1
ATOM 662 C CA . LYS A 1 82 ? 5.774 5.363 -8.450 1.00 95.25 82 LYS A CA 1
ATOM 663 C C . LYS A 1 82 ? 4.907 4.832 -7.322 1.00 95.25 82 LYS A C 1
ATOM 665 O O . LYS A 1 82 ? 3.891 4.188 -7.558 1.00 95.25 82 LYS A O 1
ATOM 670 N N . ILE A 1 83 ? 5.306 5.092 -6.086 1.00 95.00 83 ILE A N 1
ATOM 671 C CA . ILE A 1 83 ? 4.552 4.703 -4.897 1.00 95.00 83 ILE A CA 1
ATOM 672 C C . ILE A 1 83 ? 3.640 5.863 -4.491 1.00 95.00 83 ILE A C 1
ATOM 674 O O . ILE A 1 83 ? 4.103 6.988 -4.316 1.00 95.00 83 ILE A O 1
ATOM 678 N N . THR A 1 84 ? 2.354 5.597 -4.301 1.00 93.50 84 THR A N 1
ATOM 679 C CA . THR A 1 84 ? 1.352 6.566 -3.846 1.00 93.50 84 THR A CA 1
ATOM 680 C C . THR A 1 84 ? 0.535 6.003 -2.682 1.00 93.50 84 THR A C 1
ATOM 682 O O . THR A 1 84 ? 0.572 4.807 -2.382 1.00 93.50 84 THR A O 1
ATOM 685 N N . LEU A 1 85 ? -0.196 6.884 -1.996 1.00 91.69 85 LEU A N 1
ATOM 686 C CA . LEU A 1 85 ? -1.262 6.486 -1.082 1.00 91.69 85 LEU A 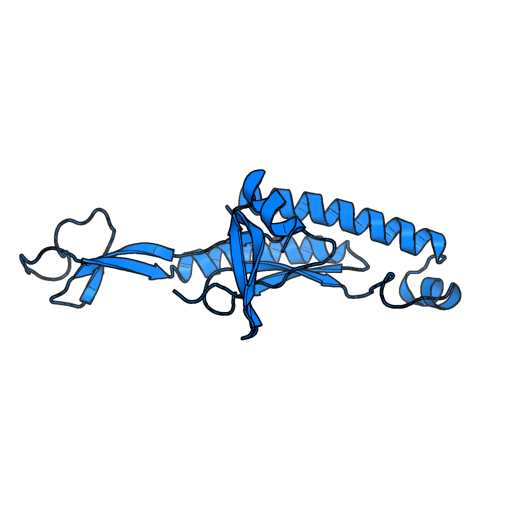CA 1
ATOM 687 C C . LEU A 1 85 ? -2.603 6.635 -1.793 1.00 91.69 85 LEU A C 1
ATOM 689 O O . LEU A 1 85 ? -2.947 7.728 -2.241 1.00 91.69 85 LEU A O 1
ATOM 693 N N . GLU A 1 86 ? -3.357 5.546 -1.859 1.00 87.88 86 GLU A N 1
ATOM 694 C CA . GLU A 1 86 ? -4.695 5.506 -2.441 1.00 87.88 86 GLU A CA 1
ATOM 695 C C . GLU A 1 86 ? -5.733 5.308 -1.338 1.00 87.88 86 GLU A C 1
ATOM 697 O O . GLU A 1 86 ? -5.557 4.481 -0.440 1.00 87.88 86 GLU A O 1
ATOM 702 N N . SER A 1 87 ? -6.831 6.057 -1.415 1.00 80.75 87 SER A N 1
ATOM 703 C CA . SER A 1 87 ? -7.973 5.846 -0.526 1.00 80.75 87 SER A CA 1
ATOM 704 C C . SER A 1 87 ? -8.736 4.592 -0.954 1.00 80.75 87 SER A C 1
ATOM 706 O O . SER A 1 87 ? -8.973 4.368 -2.145 1.00 80.75 87 SER A O 1
ATOM 708 N N . GLY A 1 88 ? -9.135 3.764 0.009 1.00 67.88 88 GLY A N 1
ATOM 709 C CA . GLY A 1 88 ? -10.059 2.665 -0.243 1.00 67.88 88 GLY A CA 1
ATOM 710 C C . GLY A 1 88 ? -11.452 3.185 -0.619 1.00 67.88 88 GLY A C 1
ATOM 711 O O . GLY A 1 88 ? -11.883 4.244 -0.178 1.00 67.88 88 GLY A O 1
ATOM 712 N N . TYR A 1 89 ? -12.201 2.416 -1.416 1.00 52.59 89 TYR A N 1
ATOM 713 C CA . TYR A 1 89 ? -13.537 2.820 -1.895 1.00 52.59 89 TYR A CA 1
ATOM 714 C C . TYR A 1 89 ? -14.584 3.007 -0.770 1.00 52.59 89 TYR A C 1
ATOM 716 O O . TYR A 1 89 ? -15.604 3.656 -0.984 1.00 52.59 89 TYR A O 1
ATOM 724 N N . TYR A 1 90 ? -14.341 2.452 0.424 1.00 55.62 90 TYR A N 1
ATOM 725 C CA . TYR A 1 90 ? -15.228 2.583 1.590 1.00 55.62 90 TYR A CA 1
ATOM 726 C C . TYR A 1 90 ? -14.508 3.074 2.844 1.00 55.62 90 TYR A C 1
ATOM 728 O O . TYR A 1 90 ? -15.080 3.846 3.608 1.00 55.62 90 TYR A O 1
ATOM 736 N N . SER A 1 91 ? -13.272 2.632 3.060 1.00 67.88 91 SER A N 1
ATOM 737 C CA . SER A 1 91 ? -12.463 3.013 4.211 1.00 67.88 91 SER A CA 1
ATOM 738 C C . SER A 1 91 ? -11.001 2.641 4.003 1.00 67.88 91 SER A C 1
ATOM 740 O O . SER A 1 91 ? -10.665 1.802 3.159 1.00 67.88 91 SER A O 1
ATOM 742 N N . GLY A 1 92 ? -10.154 3.247 4.831 1.00 82.12 92 GLY A N 1
ATOM 743 C CA . GLY A 1 92 ? -8.740 2.931 4.923 1.00 82.12 92 GLY A CA 1
ATOM 744 C C . GLY A 1 92 ? -7.901 3.492 3.781 1.00 82.12 92 GLY A C 1
ATOM 745 O O . GLY A 1 92 ? -8.399 4.031 2.793 1.00 82.12 92 GLY A O 1
ATOM 746 N N . VAL A 1 93 ? -6.593 3.358 3.946 1.00 90.38 93 VAL A N 1
ATOM 747 C CA . VAL A 1 93 ? -5.588 3.860 3.013 1.00 90.38 93 VAL A CA 1
ATOM 748 C C . VAL A 1 93 ? -4.678 2.712 2.618 1.00 90.38 93 VAL A C 1
ATOM 750 O O . VAL A 1 93 ? -4.239 1.935 3.466 1.00 90.38 93 VAL A O 1
ATOM 753 N N . GLN A 1 94 ? -4.391 2.609 1.327 1.00 92.44 94 GLN A N 1
ATOM 754 C CA . GLN A 1 94 ? -3.517 1.608 0.742 1.00 92.44 94 GLN A CA 1
ATOM 755 C C . GLN A 1 94 ? -2.212 2.247 0.259 1.00 92.44 94 GLN A C 1
ATOM 757 O O . GLN A 1 94 ? -2.228 3.274 -0.416 1.00 92.44 94 GLN A O 1
ATOM 762 N N . LEU A 1 95 ? -1.085 1.574 0.513 1.00 93.88 95 LEU A N 1
ATOM 763 C CA . LEU A 1 95 ? 0.144 1.812 -0.247 1.00 93.88 95 LEU A CA 1
ATOM 764 C C . LEU A 1 95 ? -0.012 1.190 -1.638 1.00 93.88 95 LEU A C 1
ATOM 766 O O . LEU A 1 95 ? -0.150 -0.030 -1.773 1.00 93.88 95 LEU A O 1
ATOM 770 N N . TYR A 1 96 ? -0.010 2.032 -2.662 1.00 93.88 96 TYR A N 1
ATOM 771 C CA . TYR A 1 96 ? -0.197 1.641 -4.050 1.00 93.88 96 TYR A CA 1
ATOM 772 C C . TYR A 1 96 ? 1.071 1.916 -4.852 1.00 93.88 96 TYR A C 1
ATOM 774 O O . TYR A 1 96 ? 1.772 2.892 -4.612 1.00 93.88 96 TYR A O 1
ATOM 782 N N . VAL A 1 97 ? 1.386 1.035 -5.795 1.00 94.88 97 VAL A N 1
ATOM 783 C CA . VAL A 1 97 ? 2.513 1.195 -6.709 1.00 94.88 97 VAL A CA 1
ATOM 784 C C . VAL A 1 97 ? 1.958 1.273 -8.119 1.00 94.88 97 VAL A C 1
ATOM 786 O O . VAL A 1 97 ? 1.461 0.288 -8.666 1.00 94.88 97 VAL A O 1
ATOM 789 N N . GLU A 1 98 ? 2.036 2.462 -8.693 1.00 93.19 98 GLU A N 1
ATOM 790 C CA . GLU A 1 98 ? 1.752 2.711 -10.093 1.00 93.19 98 GLU A CA 1
ATOM 791 C C . GLU A 1 98 ? 2.957 2.289 -10.941 1.00 93.19 98 GLU A C 1
ATOM 793 O O . GLU A 1 98 ? 4.107 2.582 -10.609 1.00 93.19 98 GLU A O 1
ATOM 798 N N . VAL A 1 99 ? 2.693 1.570 -12.031 1.00 93.06 99 VAL A N 1
ATOM 799 C CA . VAL A 1 99 ? 3.716 1.174 -13.003 1.00 93.06 99 VAL A CA 1
ATOM 800 C C . VAL A 1 99 ? 3.705 2.212 -14.122 1.00 93.06 99 VAL A C 1
ATOM 802 O O . VAL A 1 99 ? 2.814 2.189 -14.967 1.00 93.06 99 VAL A O 1
ATOM 805 N N . GLU A 1 100 ? 4.675 3.124 -14.124 1.00 90.62 100 GLU A N 1
ATOM 806 C CA . GLU A 1 100 ? 4.788 4.169 -15.153 1.00 90.62 100 GLU A CA 1
ATOM 807 C C . GLU A 1 100 ? 5.297 3.584 -16.478 1.00 90.62 100 GLU A C 1
ATOM 809 O O . GLU A 1 100 ? 4.816 3.932 -17.557 1.00 90.62 100 GLU A O 1
ATOM 814 N N . HIS A 1 101 ? 6.231 2.631 -16.395 1.00 89.62 101 HIS A N 1
ATOM 815 C CA . HIS A 1 101 ? 6.826 1.963 -17.549 1.00 89.62 101 HIS A CA 1
ATOM 816 C C . HIS A 1 101 ? 6.818 0.440 -17.371 1.00 89.62 101 HIS A C 1
ATOM 818 O O . HIS A 1 101 ? 7.772 -0.149 -16.859 1.00 89.62 101 HIS A O 1
ATOM 824 N N . ASP A 1 102 ? 5.743 -0.219 -17.822 1.00 90.06 102 ASP A N 1
ATOM 825 C CA . ASP A 1 102 ? 5.607 -1.679 -17.712 1.00 90.06 102 ASP A CA 1
ATOM 826 C C . ASP A 1 102 ? 6.440 -2.406 -18.780 1.00 90.06 102 ASP A C 1
ATOM 828 O O . ASP A 1 102 ? 5.984 -2.643 -19.901 1.00 90.06 102 ASP A O 1
ATOM 832 N N . LEU A 1 103 ? 7.661 -2.803 -18.412 1.00 88.06 103 LEU A N 1
ATOM 833 C CA . LEU A 1 103 ? 8.543 -3.612 -19.262 1.00 88.06 103 LEU A CA 1
ATOM 834 C C . LEU A 1 103 ? 8.052 -5.052 -19.476 1.00 88.06 103 LEU A C 1
ATOM 836 O O . LEU A 1 103 ? 8.602 -5.755 -20.319 1.00 88.06 103 LEU A O 1
ATOM 840 N N . HIS A 1 104 ? 7.049 -5.524 -18.732 1.00 85.56 104 HIS A N 1
ATOM 841 C CA . HIS A 1 104 ? 6.417 -6.822 -18.984 1.00 85.56 104 HIS A CA 1
ATOM 842 C C . HIS A 1 104 ? 5.167 -6.711 -19.864 1.00 85.56 104 HIS A C 1
ATOM 844 O O . HIS A 1 104 ? 4.781 -7.699 -20.489 1.00 85.56 104 HIS A O 1
ATOM 850 N N . GLY A 1 105 ? 4.535 -5.536 -19.904 1.00 85.00 105 GLY A N 1
ATOM 851 C CA . GLY A 1 105 ? 3.343 -5.259 -20.706 1.00 85.00 105 GLY A CA 1
ATOM 852 C C . GLY A 1 105 ? 3.654 -4.735 -22.109 1.00 85.00 105 GLY A C 1
ATOM 853 O O . GLY A 1 105 ? 2.957 -5.088 -23.059 1.00 85.00 105 GLY A O 1
ATOM 854 N N . TYR A 1 106 ? 4.708 -3.928 -22.249 1.00 86.88 106 TYR A N 1
ATOM 855 C CA . TYR A 1 106 ? 5.166 -3.385 -23.527 1.00 86.88 106 TYR A CA 1
ATOM 856 C C . TYR A 1 106 ? 6.582 -3.874 -23.846 1.00 86.88 106 TYR A C 1
ATOM 858 O O . TYR A 1 106 ? 7.495 -3.765 -23.024 1.00 86.88 106 TYR A O 1
ATOM 866 N N . ASP A 1 107 ? 6.772 -4.417 -25.051 1.00 87.31 107 ASP A N 1
ATOM 867 C CA . ASP A 1 107 ? 8.077 -4.908 -25.495 1.00 87.31 107 ASP A CA 1
ATOM 868 C C . ASP A 1 107 ? 8.932 -3.760 -26.036 1.00 87.31 107 ASP A C 1
ATOM 870 O O . ASP A 1 107 ? 9.030 -3.565 -27.245 1.00 87.31 107 ASP A O 1
ATOM 874 N N . TYR A 1 108 ? 9.538 -3.003 -25.117 1.00 88.88 108 TYR A N 1
ATOM 875 C CA . TYR A 1 108 ? 10.479 -1.943 -25.469 1.00 88.88 108 TYR A CA 1
ATOM 876 C C . TYR A 1 108 ? 11.652 -2.510 -26.271 1.00 88.88 108 TYR A C 1
ATOM 878 O O . TYR A 1 108 ? 12.350 -3.430 -25.810 1.00 88.88 108 TYR A O 1
ATOM 886 N N . ASP A 1 109 ? 11.916 -1.927 -27.437 1.00 91.25 109 ASP A N 1
ATOM 887 C CA . ASP A 1 109 ? 13.115 -2.243 -28.200 1.00 91.25 109 ASP A CA 1
ATOM 888 C C . ASP A 1 109 ? 14.364 -1.578 -27.585 1.00 91.25 109 ASP A C 1
ATOM 890 O O . ASP A 1 109 ? 14.324 -0.914 -26.543 1.00 91.25 109 ASP A O 1
ATOM 894 N N . ASN A 1 110 ? 15.535 -1.832 -28.169 1.00 92.56 110 ASN A N 1
ATOM 895 C CA . ASN A 1 110 ? 16.772 -1.298 -27.609 1.00 92.56 110 ASN A CA 1
ATOM 896 C C . ASN A 1 110 ? 16.910 0.220 -27.804 1.00 92.56 110 ASN A C 1
ATOM 898 O O . ASN A 1 110 ? 17.498 0.871 -26.942 1.00 92.56 110 ASN A O 1
ATOM 902 N N . ASP A 1 111 ? 16.381 0.769 -28.894 1.00 93.75 111 ASP A N 1
ATOM 903 C CA . ASP A 1 111 ? 16.485 2.192 -29.213 1.00 93.75 111 ASP A CA 1
ATOM 904 C C . ASP A 1 111 ? 15.540 3.004 -28.318 1.00 93.75 111 ASP A C 1
ATOM 906 O O . ASP A 1 111 ? 15.946 4.018 -27.748 1.00 93.75 111 ASP A O 1
ATOM 910 N N . GLU A 1 112 ? 14.327 2.503 -28.083 1.00 92.69 112 GLU A N 1
ATOM 911 C CA . GLU A 1 112 ? 13.388 3.032 -27.095 1.00 92.69 112 GLU A CA 1
ATOM 912 C C . GLU A 1 112 ? 13.978 2.988 -25.683 1.00 92.69 112 GLU A C 1
ATOM 914 O O . GLU A 1 112 ? 13.903 3.976 -24.954 1.00 92.69 112 GLU A O 1
ATOM 919 N N . CYS A 1 113 ? 14.620 1.881 -25.289 1.00 92.44 113 CYS A N 1
ATOM 920 C CA . CYS A 1 113 ? 15.270 1.803 -23.978 1.00 92.44 113 CYS A CA 1
ATOM 921 C C . CYS A 1 113 ? 16.382 2.851 -23.818 1.00 92.44 113 CYS A C 1
ATOM 923 O O . CYS A 1 113 ? 16.523 3.449 -22.749 1.00 92.44 113 CYS A O 1
ATOM 925 N N . HIS A 1 114 ? 17.160 3.098 -24.875 1.00 93.25 114 HIS A N 1
ATOM 926 C CA . HIS A 1 114 ? 18.163 4.159 -24.866 1.00 93.25 114 HIS A CA 1
ATOM 927 C C . HIS A 1 114 ? 17.523 5.544 -24.768 1.00 93.25 114 HIS A C 1
ATOM 929 O O . HIS A 1 114 ? 18.040 6.394 -24.050 1.00 93.25 114 HIS A O 1
ATOM 935 N N . TYR A 1 115 ? 16.401 5.762 -25.452 1.00 92.75 115 TYR A N 1
ATOM 936 C CA . TYR A 1 115 ? 15.695 7.037 -25.453 1.00 92.75 115 TYR A CA 1
ATOM 937 C C . TYR A 1 115 ? 15.037 7.359 -24.103 1.00 92.75 115 TYR A C 1
ATOM 939 O O . TYR A 1 115 ? 15.231 8.452 -23.577 1.00 92.75 115 TYR A O 1
ATOM 947 N N . TYR A 1 116 ? 14.282 6.417 -23.531 1.00 91.00 116 TYR A N 1
ATOM 948 C CA . TYR A 1 116 ? 13.508 6.642 -22.306 1.00 91.00 116 TYR A CA 1
ATOM 949 C C . TYR A 1 116 ? 14.315 6.422 -21.022 1.00 91.00 116 TYR A C 1
ATOM 951 O O . TYR A 1 116 ? 14.080 7.105 -20.028 1.00 91.00 116 TYR A O 1
ATOM 959 N N . PHE A 1 117 ? 15.265 5.480 -21.021 1.00 92.81 117 PHE A N 1
ATOM 960 C CA . PHE A 1 117 ? 15.920 5.000 -19.792 1.00 92.81 117 PHE A CA 1
ATOM 961 C C . PHE A 1 117 ? 17.443 5.177 -19.787 1.00 92.81 117 PHE A C 1
ATOM 963 O O . PHE A 1 117 ? 18.109 4.714 -18.852 1.00 92.81 117 PHE A O 1
ATOM 970 N N . ASP A 1 118 ? 18.002 5.774 -20.845 1.00 93.44 118 ASP A N 1
ATOM 971 C CA . ASP A 1 118 ? 19.442 5.984 -21.041 1.00 93.44 118 ASP A CA 1
ATOM 972 C C . ASP A 1 118 ? 20.273 4.700 -20.829 1.00 93.44 118 ASP A C 1
ATOM 974 O O . ASP A 1 118 ? 21.354 4.682 -20.235 1.00 93.44 118 ASP A O 1
ATOM 978 N N . CYS A 1 119 ? 19.736 3.549 -21.247 1.00 93.25 119 CYS A N 1
ATOM 979 C CA . CYS A 1 119 ? 20.444 2.275 -21.162 1.00 93.25 119 CYS A CA 1
ATOM 980 C C . CYS A 1 119 ? 19.931 1.247 -22.172 1.00 93.25 119 CYS A C 1
ATOM 982 O O . CYS A 1 119 ? 18.839 1.366 -22.712 1.00 93.25 119 CYS A O 1
ATOM 984 N N . CYS A 1 120 ? 20.724 0.202 -22.423 1.00 94.44 120 CYS A N 1
ATOM 985 C CA . CYS A 1 120 ? 20.294 -0.876 -23.308 1.00 94.44 120 CYS A CA 1
ATOM 986 C C . CYS A 1 120 ? 19.210 -1.746 -22.652 1.00 94.44 120 CYS A C 1
ATOM 988 O O . CYS A 1 120 ? 19.157 -1.893 -21.424 1.00 94.44 120 CYS A O 1
ATOM 990 N N . ARG A 1 121 ? 18.401 -2.414 -23.478 1.00 92.12 121 ARG A N 1
ATOM 991 C CA . ARG A 1 121 ? 17.240 -3.214 -23.050 1.00 92.12 121 ARG A CA 1
ATOM 992 C C . ARG A 1 121 ? 17.562 -4.200 -21.926 1.00 92.12 121 ARG A C 1
ATOM 994 O O . ARG A 1 121 ? 16.887 -4.247 -20.904 1.00 92.12 121 ARG A O 1
ATOM 1001 N N . SER A 1 122 ? 18.651 -4.959 -22.051 1.00 92.88 122 SER A N 1
ATOM 1002 C CA . SER A 1 122 ? 19.039 -5.944 -21.023 1.00 92.88 122 SER A CA 1
ATOM 1003 C C . SER A 1 122 ? 19.410 -5.319 -19.668 1.00 92.88 122 SER A C 1
ATOM 1005 O O . SER A 1 122 ? 19.301 -5.968 -18.624 1.00 92.88 122 SER A O 1
ATOM 1007 N N . VAL A 1 123 ? 19.877 -4.068 -19.653 1.00 95.06 123 VAL A N 1
ATOM 1008 C CA . VAL A 1 123 ? 20.140 -3.316 -18.421 1.00 95.06 123 VAL A CA 1
ATOM 1009 C C . VAL A 1 123 ? 18.831 -2.789 -17.842 1.00 95.06 123 VAL A C 1
ATOM 1011 O O . VAL A 1 123 ? 18.641 -2.935 -16.636 1.00 95.06 123 VAL A O 1
ATOM 1014 N N . ALA A 1 124 ? 17.923 -2.267 -18.674 1.00 94.00 124 ALA A N 1
ATOM 1015 C CA . ALA A 1 124 ? 16.609 -1.787 -18.243 1.00 94.00 124 ALA A CA 1
ATOM 1016 C C . ALA A 1 124 ? 15.825 -2.877 -17.492 1.00 94.00 124 ALA A C 1
ATOM 1018 O O . ALA A 1 124 ? 15.460 -2.676 -16.338 1.00 94.00 124 ALA A O 1
ATOM 1019 N N . TYR A 1 125 ? 15.709 -4.085 -18.055 1.00 93.69 125 TYR A N 1
ATOM 1020 C CA . TYR A 1 125 ? 15.024 -5.211 -17.397 1.00 93.69 125 TYR A CA 1
ATOM 1021 C C . TYR A 1 125 ? 15.662 -5.617 -16.055 1.00 93.69 125 TYR A C 1
ATOM 1023 O O . TYR A 1 125 ? 14.967 -5.961 -15.098 1.00 93.69 125 TYR A O 1
ATOM 1031 N N . ARG A 1 126 ? 16.997 -5.557 -15.940 1.00 94.31 126 ARG A N 1
ATOM 1032 C CA . ARG A 1 126 ? 17.683 -5.823 -14.661 1.00 94.31 126 ARG A CA 1
ATOM 1033 C C . ARG A 1 126 ? 17.428 -4.723 -13.635 1.00 94.31 126 ARG A C 1
ATOM 1035 O O . ARG A 1 126 ? 17.259 -5.031 -12.454 1.00 94.31 126 ARG A O 1
ATOM 1042 N N . LYS A 1 127 ? 17.416 -3.456 -14.065 1.00 94.88 127 LYS A N 1
ATOM 1043 C CA . LYS A 1 127 ? 17.073 -2.318 -13.204 1.00 94.88 127 LYS A CA 1
ATOM 1044 C C . LYS A 1 127 ? 15.621 -2.418 -12.735 1.00 94.88 127 LYS A C 1
ATOM 1046 O O . LYS A 1 127 ? 15.404 -2.306 -11.538 1.00 94.88 127 LYS A O 1
ATOM 1051 N N . TYR A 1 128 ? 14.690 -2.747 -13.627 1.00 94.75 128 TYR A N 1
ATOM 1052 C CA . TYR A 1 128 ? 13.273 -2.954 -13.322 1.00 94.75 128 TYR A CA 1
ATOM 1053 C C . TYR A 1 128 ? 13.065 -3.991 -12.213 1.00 94.75 128 TYR A C 1
ATOM 1055 O O . TYR A 1 128 ? 12.477 -3.698 -11.175 1.00 94.75 128 TYR A O 1
ATOM 1063 N N . GLN A 1 129 ? 13.666 -5.177 -12.351 1.00 94.62 129 GLN A N 1
ATOM 1064 C CA . GLN A 1 129 ? 13.574 -6.210 -11.316 1.00 94.62 129 GLN A CA 1
ATOM 1065 C C . GLN A 1 129 ? 14.242 -5.793 -9.992 1.00 94.62 129 GLN A C 1
ATOM 1067 O O . GLN A 1 129 ? 13.782 -6.160 -8.906 1.00 94.62 129 GLN A O 1
ATOM 1072 N N . SER A 1 130 ? 15.352 -5.053 -10.061 1.00 95.00 130 SER A N 1
ATOM 1073 C CA . SER A 1 130 ? 16.024 -4.498 -8.880 1.00 95.00 130 SER A CA 1
ATOM 1074 C C . SER A 1 130 ? 15.143 -3.470 -8.167 1.00 95.00 130 SER A C 1
ATOM 1076 O O . SER A 1 130 ? 15.063 -3.484 -6.940 1.00 95.00 130 SER A O 1
ATOM 1078 N N . GLU A 1 131 ? 14.447 -2.624 -8.924 1.00 95.62 131 GLU A N 1
ATOM 1079 C CA . GLU A 1 131 ? 13.505 -1.630 -8.419 1.00 95.62 131 GLU A CA 1
ATOM 1080 C C . GLU A 1 131 ? 12.324 -2.296 -7.712 1.00 95.62 131 GLU A C 1
ATOM 1082 O O . GLU A 1 131 ? 12.096 -1.991 -6.545 1.00 95.62 131 GLU A O 1
ATOM 1087 N N . ILE A 1 132 ? 11.699 -3.316 -8.318 1.00 95.56 132 ILE A N 1
ATOM 1088 C CA . ILE A 1 132 ? 10.655 -4.129 -7.664 1.00 95.56 132 ILE A CA 1
ATOM 1089 C C . ILE A 1 132 ? 11.133 -4.649 -6.301 1.00 95.56 132 ILE A C 1
ATOM 1091 O O . ILE A 1 132 ? 10.462 -4.503 -5.279 1.00 95.56 132 ILE A O 1
ATOM 1095 N N . ASN A 1 133 ? 12.338 -5.225 -6.253 1.00 95.50 133 ASN A N 1
ATOM 1096 C CA . ASN A 1 133 ? 12.901 -5.757 -5.012 1.00 95.50 133 ASN A CA 1
ATOM 1097 C C . ASN A 1 133 ? 13.162 -4.669 -3.959 1.00 95.50 133 ASN A C 1
ATOM 1099 O O . ASN A 1 133 ? 13.009 -4.926 -2.761 1.00 95.50 133 ASN A O 1
ATOM 1103 N N . LYS A 1 134 ? 13.583 -3.470 -4.377 1.00 95.25 134 LYS A N 1
ATOM 1104 C CA . LYS A 1 134 ? 13.783 -2.325 -3.479 1.00 95.25 134 LYS A CA 1
ATOM 1105 C C . LYS A 1 134 ? 12.450 -1.822 -2.935 1.00 95.25 134 LYS A C 1
ATOM 1107 O O . LYS A 1 134 ? 12.336 -1.666 -1.719 1.00 95.25 134 LYS A O 1
ATOM 1112 N N . ILE A 1 135 ? 11.461 -1.639 -3.804 1.00 95.94 135 ILE A N 1
ATOM 1113 C CA . ILE A 1 135 ? 10.116 -1.186 -3.448 1.00 95.94 135 ILE A CA 1
ATOM 1114 C C . ILE A 1 135 ? 9.486 -2.164 -2.459 1.00 95.94 135 ILE A C 1
ATOM 1116 O O . ILE A 1 135 ? 9.081 -1.745 -1.383 1.00 95.94 135 ILE A O 1
ATOM 1120 N N . ASN A 1 136 ? 9.533 -3.474 -2.715 1.00 95.88 136 ASN A N 1
ATOM 1121 C CA . ASN A 1 136 ? 8.996 -4.483 -1.793 1.00 95.88 136 ASN A CA 1
ATOM 1122 C C . ASN A 1 136 ? 9.590 -4.393 -0.376 1.00 95.88 136 ASN A C 1
ATOM 1124 O O . ASN A 1 136 ? 8.874 -4.511 0.624 1.00 95.88 136 ASN A O 1
ATOM 1128 N N . ARG A 1 137 ? 10.899 -4.127 -0.265 1.00 95.06 137 ARG A N 1
ATOM 1129 C CA . ARG A 1 137 ? 11.551 -3.902 1.037 1.00 95.06 137 ARG A CA 1
ATOM 1130 C C . ARG A 1 137 ? 11.097 -2.594 1.680 1.00 95.06 137 ARG A C 1
ATOM 1132 O O . ARG A 1 137 ? 10.883 -2.563 2.889 1.00 95.06 137 ARG A O 1
ATOM 1139 N N . LYS A 1 138 ? 10.972 -1.522 0.894 1.00 94.44 138 LYS A N 1
ATOM 1140 C CA . LYS A 1 138 ? 10.542 -0.203 1.374 1.00 94.44 138 LYS A CA 1
ATOM 1141 C C . LYS A 1 138 ? 9.090 -0.222 1.842 1.00 94.44 138 LYS A C 1
ATOM 1143 O O . LYS A 1 138 ? 8.850 0.176 2.975 1.00 94.44 138 LYS A O 1
ATOM 1148 N N . LEU A 1 139 ? 8.178 -0.797 1.061 1.00 94.56 139 LEU A N 1
ATOM 1149 C CA . LEU A 1 139 ? 6.781 -1.014 1.440 1.00 94.56 139 LEU A CA 1
ATOM 1150 C C . LEU A 1 139 ? 6.669 -1.796 2.749 1.00 94.56 139 LEU A C 1
ATOM 1152 O O . LEU A 1 139 ? 5.999 -1.349 3.669 1.00 94.56 139 LEU A O 1
ATOM 1156 N N . SER A 1 140 ? 7.405 -2.904 2.883 1.00 94.75 140 SER A N 1
ATOM 1157 C CA . SER A 1 140 ? 7.403 -3.696 4.123 1.00 94.75 140 SER A CA 1
ATOM 1158 C C . SER A 1 140 ? 7.886 -2.901 5.343 1.00 94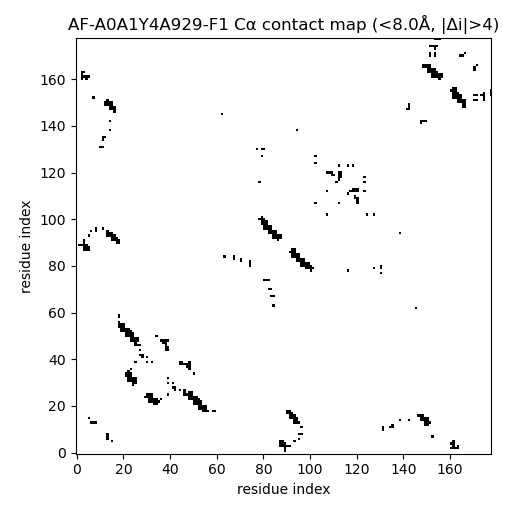.75 140 SER A C 1
ATOM 1160 O O . SER A 1 140 ? 7.429 -3.136 6.460 1.00 94.75 140 SER A O 1
ATOM 1162 N N . ASN A 1 141 ? 8.837 -1.981 5.156 1.00 95.00 141 ASN A N 1
ATOM 1163 C CA . ASN A 1 141 ? 9.344 -1.133 6.233 1.00 95.00 141 ASN A CA 1
ATOM 1164 C C . ASN A 1 141 ? 8.366 -0.007 6.588 1.00 95.00 141 ASN A C 1
ATOM 1166 O O . ASN A 1 141 ? 8.151 0.232 7.774 1.00 95.00 141 ASN A O 1
ATOM 1170 N N . LEU A 1 142 ? 7.770 0.648 5.586 1.00 93.81 142 LEU A N 1
ATOM 1171 C CA . LEU A 1 142 ? 6.726 1.658 5.781 1.00 93.81 142 LEU A CA 1
ATOM 1172 C C . LEU A 1 142 ? 5.522 1.047 6.495 1.00 93.81 142 LEU A C 1
ATOM 1174 O O . LEU A 1 142 ? 5.083 1.573 7.513 1.00 93.81 142 LEU A O 1
ATOM 1178 N N . ALA A 1 143 ? 5.070 -0.121 6.037 1.00 93.38 143 ALA A N 1
ATOM 1179 C CA . ALA A 1 143 ? 3.949 -0.826 6.633 1.00 93.38 143 ALA A CA 1
ATOM 1180 C C . ALA A 1 143 ? 4.178 -1.115 8.121 1.00 93.38 143 ALA A C 1
ATOM 1182 O O . ALA A 1 143 ? 3.350 -0.773 8.957 1.00 93.38 143 ALA A O 1
ATOM 1183 N N . LYS A 1 144 ? 5.354 -1.645 8.479 1.00 94.38 144 LYS A N 1
ATOM 1184 C CA . LYS A 1 144 ? 5.714 -1.883 9.886 1.00 94.38 144 LYS A CA 1
ATOM 1185 C C . LYS A 1 144 ? 5.814 -0.604 10.712 1.00 94.38 144 LYS A C 1
ATOM 1187 O O . LYS A 1 144 ? 5.488 -0.635 11.892 1.00 94.38 144 LYS A O 1
ATOM 1192 N N . ARG A 1 145 ? 6.318 0.488 10.129 1.00 93.88 145 ARG A N 1
ATOM 1193 C CA . ARG A 1 145 ? 6.518 1.760 10.837 1.00 93.88 145 ARG A CA 1
ATOM 1194 C C . ARG A 1 145 ? 5.192 2.450 11.148 1.00 93.88 145 ARG A C 1
ATOM 1196 O O . ARG A 1 145 ? 5.046 2.973 12.244 1.00 93.88 145 ARG A O 1
ATOM 1203 N N . TYR A 1 146 ? 4.260 2.438 10.198 1.00 92.00 146 TYR A N 1
ATOM 1204 C CA . TYR A 1 146 ? 2.992 3.169 10.291 1.00 92.00 146 TYR A 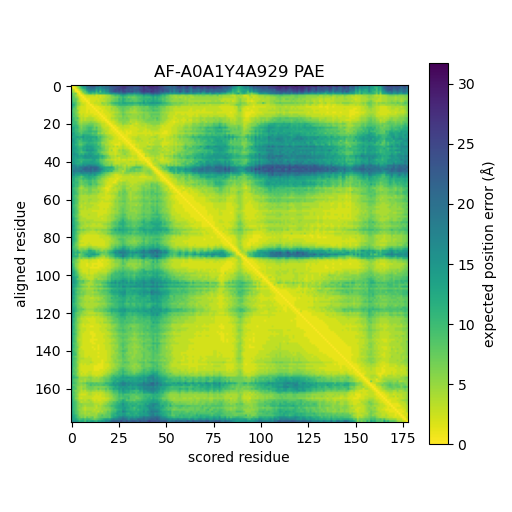CA 1
ATOM 1205 C C . TYR A 1 146 ? 1.786 2.287 10.643 1.00 92.00 146 TYR A C 1
ATOM 1207 O O . TYR A 1 146 ? 0.674 2.796 10.756 1.00 92.00 146 TYR A O 1
ATOM 1215 N N . GLY A 1 147 ? 1.996 0.982 10.844 1.00 91.88 147 GLY A N 1
ATOM 1216 C CA . GLY A 1 147 ? 0.950 0.048 11.264 1.00 91.88 147 GLY A CA 1
ATOM 1217 C C . GLY A 1 147 ? -0.010 -0.351 10.143 1.00 91.88 147 GLY A C 1
ATOM 1218 O O . GLY A 1 147 ? -1.203 -0.465 10.387 1.00 91.88 147 GLY A O 1
ATOM 1219 N N . PHE A 1 148 ? 0.488 -0.534 8.917 1.00 93.44 148 PHE A N 1
ATOM 1220 C CA . PHE A 1 148 ? -0.309 -1.124 7.839 1.00 93.44 148 PHE A CA 1
ATOM 1221 C C . PHE A 1 148 ? -0.286 -2.646 7.943 1.00 93.44 148 PHE A C 1
ATOM 1223 O O . PHE A 1 148 ? 0.773 -3.255 8.135 1.00 93.44 148 PHE A O 1
ATOM 1230 N N . ASP A 1 149 ? -1.440 -3.251 7.701 1.00 93.06 149 ASP A N 1
ATOM 1231 C CA . ASP A 1 149 ? -1.591 -4.690 7.597 1.00 93.06 149 ASP A CA 1
ATOM 1232 C C . ASP A 1 149 ? -1.338 -5.156 6.165 1.00 93.06 149 ASP A C 1
ATOM 1234 O O . ASP A 1 149 ? -1.811 -4.570 5.189 1.00 93.06 149 ASP A O 1
ATOM 1238 N N . GLU A 1 150 ? -0.591 -6.251 6.030 1.00 94.12 150 GLU A N 1
ATOM 1239 C CA . GLU A 1 150 ? -0.486 -6.963 4.758 1.00 94.12 150 GLU A CA 1
ATOM 1240 C C . GLU A 1 150 ? -1.789 -7.731 4.525 1.00 94.12 150 GLU A C 1
ATOM 1242 O O . GLU A 1 150 ? -2.181 -8.547 5.363 1.00 94.12 150 GLU A O 1
ATOM 1247 N N . LEU A 1 151 ? -2.446 -7.518 3.387 1.00 91.50 151 LEU A N 1
ATOM 1248 C CA . LEU A 1 151 ? -3.675 -8.215 3.022 1.00 91.50 151 LEU A CA 1
ATOM 1249 C C . LEU A 1 151 ? -3.463 -9.120 1.809 1.00 91.50 151 LEU A C 1
ATOM 1251 O O . LEU A 1 151 ? -2.649 -8.860 0.925 1.00 91.50 151 LEU A O 1
ATOM 1255 N N . VAL A 1 152 ? -4.261 -10.181 1.743 1.00 90.06 152 VAL A N 1
ATOM 1256 C CA . VAL A 1 152 ? -4.365 -11.065 0.580 1.00 90.06 152 VAL A CA 1
ATOM 1257 C C . VAL A 1 152 ? -5.814 -11.155 0.121 1.00 90.06 152 VAL A C 1
ATOM 1259 O O . VAL A 1 152 ? -6.734 -11.195 0.943 1.00 90.06 152 VAL A O 1
ATOM 1262 N N . CYS A 1 153 ? -6.026 -11.184 -1.195 1.00 87.56 153 CYS A N 1
ATOM 1263 C CA . CYS A 1 153 ? -7.347 -11.445 -1.756 1.00 87.56 153 CYS A CA 1
ATOM 1264 C C . CYS A 1 153 ? -7.693 -12.919 -1.537 1.00 87.56 153 CYS A C 1
ATOM 1266 O O . CYS A 1 153 ? -6.931 -13.798 -1.919 1.00 87.56 153 CYS A O 1
ATOM 1268 N N . THR A 1 154 ? -8.820 -13.185 -0.888 1.00 85.62 154 THR A N 1
ATOM 1269 C CA . THR A 1 154 ? -9.289 -14.539 -0.540 1.00 85.62 154 THR A CA 1
ATOM 1270 C C . THR A 1 154 ? -10.558 -14.937 -1.284 1.00 85.62 154 THR A C 1
ATOM 1272 O O . THR A 1 154 ? -11.042 -16.056 -1.122 1.00 85.62 154 THR A O 1
ATOM 1275 N N . GLY A 1 155 ? -11.128 -14.030 -2.078 1.00 81.06 155 GLY A N 1
ATOM 1276 C CA . GLY A 1 155 ? -12.326 -14.309 -2.850 1.00 81.06 155 GLY A CA 1
ATOM 1277 C C . GLY A 1 155 ? -12.734 -13.150 -3.746 1.00 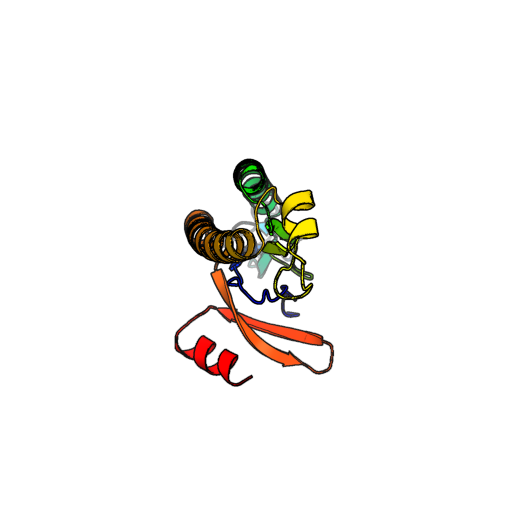81.06 155 GLY A C 1
ATOM 1278 O O . GLY A 1 155 ? -12.587 -11.982 -3.381 1.00 81.06 155 GLY A O 1
ATOM 1279 N N . TRP A 1 156 ? -13.290 -13.514 -4.896 1.00 79.19 156 TRP A N 1
ATOM 1280 C CA . TRP A 1 156 ? -13.869 -12.614 -5.883 1.00 79.19 156 TRP A CA 1
ATOM 1281 C C . TRP A 1 156 ? -15.366 -12.871 -5.967 1.00 79.19 156 TRP A C 1
ATOM 1283 O O . TRP A 1 156 ? -15.799 -14.017 -6.117 1.00 79.19 156 TRP A O 1
ATOM 1293 N N . PHE A 1 157 ? -16.159 -11.814 -5.878 1.00 79.69 157 PHE A N 1
ATOM 1294 C CA . PHE A 1 157 ? -17.598 -11.893 -6.063 1.00 79.69 157 PHE A CA 1
ATOM 1295 C C . PHE A 1 157 ? -17.972 -11.469 -7.487 1.00 79.69 157 PHE A C 1
ATOM 1297 O O . PHE A 1 157 ? -17.304 -10.656 -8.124 1.00 79.69 157 PHE A O 1
ATOM 1304 N N . SER A 1 158 ? -19.072 -12.013 -8.012 1.00 77.06 158 SER A N 1
ATOM 1305 C CA . SER A 1 158 ? -19.530 -11.748 -9.386 1.00 77.06 158 SER A CA 1
ATOM 1306 C C . SER A 1 158 ? -19.946 -10.294 -9.639 1.00 77.06 158 SER A C 1
ATOM 1308 O O . SER A 1 158 ? -20.098 -9.895 -10.788 1.00 77.06 158 SER A O 1
ATOM 1310 N N . ASN A 1 159 ? -20.161 -9.513 -8.579 1.00 77.12 159 ASN A N 1
ATOM 1311 C CA . ASN A 1 159 ? -20.459 -8.079 -8.625 1.00 77.12 159 ASN A CA 1
ATOM 1312 C C . ASN A 1 159 ? -19.192 -7.198 -8.673 1.00 77.12 159 ASN A C 1
ATOM 1314 O O . ASN A 1 159 ? -19.319 -5.977 -8.674 1.00 77.12 159 ASN A O 1
ATOM 1318 N N . GLY A 1 160 ? -17.993 -7.793 -8.714 1.00 73.00 160 GLY A N 1
ATOM 1319 C CA . GLY A 1 160 ? -16.718 -7.072 -8.724 1.00 73.00 160 GLY A CA 1
ATOM 1320 C C . GLY A 1 160 ? -16.172 -6.727 -7.337 1.00 73.00 160 GLY A C 1
ATOM 1321 O O . GLY A 1 160 ? -15.098 -6.137 -7.256 1.00 73.00 160 GLY A O 1
ATOM 1322 N N . GLU A 1 161 ? -16.863 -7.099 -6.255 1.00 75.56 161 GLU A N 1
ATOM 1323 C CA . GLU A 1 161 ? -16.331 -6.957 -4.897 1.00 75.56 161 GLU A CA 1
ATOM 1324 C C . GLU A 1 161 ? -15.256 -8.012 -4.620 1.00 75.56 161 GLU A C 1
ATOM 1326 O O . GLU A 1 161 ? -15.338 -9.165 -5.064 1.00 75.56 161 GLU A O 1
ATOM 1331 N N . THR A 1 162 ? -14.256 -7.624 -3.837 1.00 78.88 162 THR A N 1
ATOM 1332 C CA . THR A 1 162 ? -13.167 -8.502 -3.409 1.00 78.88 162 THR A CA 1
ATOM 1333 C C . THR A 1 162 ? -13.152 -8.655 -1.900 1.00 78.88 162 THR A C 1
ATOM 1335 O O . THR A 1 162 ? -13.386 -7.719 -1.136 1.00 78.88 162 THR A O 1
ATOM 1338 N N . ARG A 1 163 ? -12.871 -9.876 -1.442 1.00 83.12 163 ARG A N 1
ATOM 1339 C CA . ARG A 1 163 ? -12.696 -10.161 -0.020 1.00 83.12 163 ARG A CA 1
ATOM 1340 C C . ARG A 1 163 ? -11.218 -10.192 0.321 1.00 83.12 163 ARG A C 1
ATOM 1342 O O . ARG A 1 163 ? -10.519 -11.145 -0.024 1.00 83.12 163 ARG A O 1
ATOM 1349 N N . PHE A 1 164 ? -10.772 -9.213 1.092 1.00 86.19 164 PHE A N 1
ATOM 1350 C CA . PHE A 1 164 ? -9.429 -9.208 1.655 1.00 86.19 164 PHE A CA 1
ATOM 1351 C C . PHE A 1 164 ? -9.396 -9.849 3.043 1.00 86.19 164 PHE A C 1
ATOM 1353 O O . PHE A 1 164 ? -10.394 -9.920 3.761 1.00 86.19 164 PHE A O 1
ATOM 1360 N N . SER A 1 165 ? -8.245 -10.395 3.411 1.00 88.06 165 SER A N 1
ATOM 1361 C CA . SER A 1 165 ? -7.969 -10.885 4.760 1.00 88.06 165 SER A CA 1
ATOM 1362 C C . SER A 1 165 ? -6.506 -10.650 5.094 1.00 88.06 165 SER A C 1
ATOM 1364 O O . SER A 1 165 ? -5.663 -10.685 4.199 1.00 88.06 165 SER A O 1
ATOM 1366 N N . ILE A 1 166 ? -6.206 -10.467 6.380 1.00 90.12 166 ILE A N 1
ATOM 1367 C CA . ILE A 1 166 ? -4.832 -10.301 6.864 1.00 90.12 166 ILE A CA 1
ATOM 1368 C C . ILE A 1 166 ? -3.975 -11.486 6.407 1.00 90.12 166 ILE A C 1
ATOM 1370 O O . ILE A 1 166 ? -4.396 -12.652 6.460 1.00 90.12 166 ILE A O 1
ATOM 1374 N N . ALA A 1 167 ? -2.772 -11.186 5.928 1.00 89.50 167 ALA A N 1
ATOM 1375 C CA . ALA A 1 167 ? -1.825 -12.156 5.421 1.00 89.50 167 ALA A CA 1
ATOM 1376 C C . ALA A 1 167 ? -1.314 -13.046 6.561 1.00 89.50 167 ALA A C 1
ATOM 1378 O O . ALA A 1 167 ? -0.546 -12.656 7.434 1.00 89.50 167 ALA A O 1
ATOM 1379 N N . THR A 1 168 ? -1.726 -14.303 6.518 1.00 89.12 168 THR A N 1
ATOM 1380 C CA . THR A 1 168 ? -1.277 -15.383 7.389 1.00 89.12 168 THR A CA 1
ATOM 1381 C C . THR A 1 168 ? -0.892 -16.566 6.502 1.00 89.12 168 THR A C 1
ATOM 1383 O O . THR A 1 168 ? -1.342 -16.639 5.353 1.00 89.12 168 THR A O 1
ATOM 1386 N N . PRO A 1 169 ? -0.108 -17.544 6.993 1.00 88.00 169 PRO A N 1
ATOM 1387 C CA . PRO A 1 169 ? 0.199 -18.742 6.211 1.00 88.00 169 PRO A CA 1
ATOM 1388 C C . PRO A 1 169 ? -1.059 -19.429 5.658 1.00 88.00 169 PRO A C 1
ATOM 1390 O O . PRO A 1 169 ? -1.059 -19.913 4.533 1.00 88.00 169 PRO A O 1
ATOM 1393 N N . ARG A 1 170 ? -2.159 -19.410 6.421 1.00 86.31 170 ARG A N 1
ATOM 1394 C CA . ARG A 1 170 ? -3.437 -19.997 6.016 1.00 86.31 170 ARG A CA 1
ATOM 1395 C C . ARG A 1 170 ? -4.159 -19.169 4.952 1.00 86.31 170 ARG A C 1
ATOM 1397 O O . ARG A 1 170 ? -4.633 -19.734 3.974 1.00 86.31 170 ARG A O 1
ATOM 1404 N N . THR A 1 171 ? -4.265 -17.854 5.129 1.00 86.75 171 THR A N 1
ATOM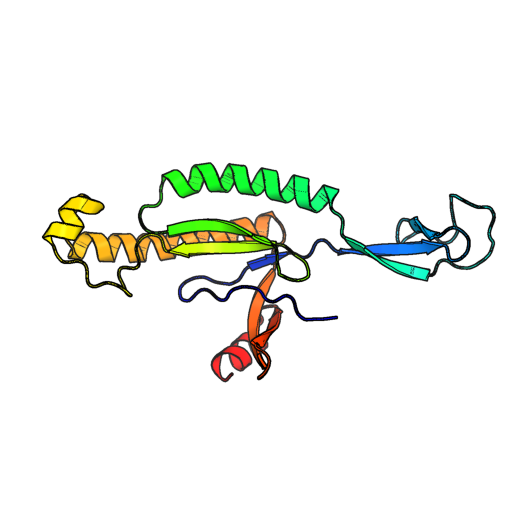 1405 C CA . THR A 1 171 ? -4.967 -16.993 4.161 1.00 86.75 171 THR A CA 1
ATOM 1406 C C . THR A 1 171 ? -4.211 -16.890 2.841 1.00 86.75 171 THR A C 1
ATOM 1408 O O . THR A 1 171 ? -4.849 -16.878 1.796 1.00 86.75 171 THR A O 1
ATOM 1411 N N . ARG A 1 172 ? -2.872 -16.950 2.860 1.00 86.31 172 ARG A N 1
ATOM 1412 C CA . ARG A 1 172 ? -2.049 -17.068 1.644 1.00 86.31 172 ARG A CA 1
ATOM 1413 C C . ARG A 1 172 ? -2.325 -18.354 0.863 1.00 86.31 172 ARG A C 1
ATOM 1415 O O . ARG A 1 172 ? -2.348 -18.320 -0.361 1.00 86.31 172 ARG A O 1
ATOM 1422 N N . LEU A 1 173 ? -2.567 -19.473 1.552 1.00 84.31 173 LEU A N 1
ATOM 1423 C CA . LEU A 1 173 ? -2.968 -20.718 0.889 1.00 84.31 173 LEU A CA 1
ATOM 1424 C C . LEU A 1 173 ? -4.341 -20.586 0.226 1.00 84.31 173 LEU A C 1
ATOM 1426 O O . LEU A 1 173 ? -4.506 -21.065 -0.888 1.00 84.31 173 LEU A O 1
ATOM 1430 N N . TYR A 1 174 ? -5.308 -19.928 0.873 1.00 81.75 174 TYR A N 1
ATOM 1431 C CA . TYR A 1 174 ? -6.610 -19.673 0.250 1.00 81.75 174 TYR A CA 1
ATOM 1432 C C . TYR A 1 174 ? -6.493 -18.758 -0.970 1.00 81.75 174 TYR A C 1
ATOM 1434 O O . TYR A 1 174 ? -7.043 -19.090 -2.012 1.00 81.75 174 TYR A O 1
ATOM 1442 N N . ALA A 1 175 ? -5.719 -17.677 -0.856 1.00 80.88 175 ALA A N 1
ATOM 1443 C CA . ALA A 1 175 ? -5.471 -16.724 -1.936 1.00 80.88 175 ALA A CA 1
ATOM 1444 C C . ALA A 1 175 ? -4.814 -17.357 -3.176 1.00 80.88 175 ALA A C 1
ATOM 1446 O O . ALA A 1 175 ? -5.052 -16.927 -4.296 1.00 80.88 175 ALA A O 1
ATOM 1447 N N . ALA A 1 176 ? -3.978 -18.383 -2.990 1.00 76.50 176 ALA A N 1
ATOM 1448 C CA . ALA A 1 176 ? -3.327 -19.088 -4.096 1.00 76.50 176 ALA A CA 1
ATOM 1449 C C . ALA A 1 176 ? -4.265 -20.044 -4.860 1.00 76.50 176 ALA A C 1
ATOM 1451 O O . ALA A 1 176 ? -3.905 -20.520 -5.935 1.00 76.50 176 ALA A O 1
ATOM 1452 N N . VAL A 1 177 ? -5.421 -20.380 -4.279 1.00 73.38 177 VAL A N 1
ATOM 1453 C CA . VAL A 1 177 ? -6.391 -21.344 -4.829 1.00 73.38 177 VAL A CA 1
ATOM 1454 C C . VAL A 1 177 ? -7.658 -20.645 -5.344 1.00 73.38 177 VAL A C 1
ATOM 1456 O O . VAL A 1 177 ? -8.405 -21.245 -6.116 1.00 73.38 177 VAL A O 1
ATOM 1459 N N . SER A 1 178 ? -7.902 -19.406 -4.908 1.00 58.75 178 SER A N 1
ATOM 1460 C CA . SER A 1 178 ? -9.002 -18.531 -5.335 1.00 58.75 178 SER A CA 1
ATOM 1461 C C . SER A 1 178 ? -8.716 -17.830 -6.654 1.00 58.75 178 SER A C 1
ATOM 1463 O O . SER A 1 178 ? -9.650 -17.767 -7.480 1.00 58.75 178 SER A O 1
#

Nearest PDB structures (foldseek):
  8hc1-assembly1_G  TM=4.433E-01  e=5.015E+00  Helicobacter pylori 26695
  8vyn-assembly1_C  TM=2.923E-01  e=3.003E+00  Human betaherpesvirus 5
  3go9-assembly1_A  TM=1.976E-01  e=5.950E+00  Yersinia pestis

Sequence (178 aa):
MSAPNFRIMRDFPLFAKEFYVEAKQCPACGAIQDAQNERCEFCDTNEELEDCCYFDDVECEDVCDIIRSELDDLNSEYMFHKITLESGYYSGVQLYVEVEHDLHGYDYDNDECHYYFDCCRSVAYRKYQSEINKINRKLSNLAKRYGFDELVCTGWFSNGETRFSIATPRTRLYAAVS